Protein AF-A0A9N9H9B1-F1 (afdb_monomer_lite)

Secondary structure (DSSP, 8-state):
--------------------------SHHHHHHHHHHHHHHHHHSSHHHHHHHHHHHHHHHHHHHHHHHHHHH-TT-TT-HHHHHHHHHHHHHHHHHHHHHHHHHHHHSSSSTTS-TTHHHHHHHHHHHHHHHHHHHHHTTS-GGGHHHHHHHHHHHHHHHHHHHHHHHHHHHHHHHHHHHHHHHHHHHHHHHHHHHHHHHHHHTT--HHHHHHHHHHHHHHHH--

Sequence (226 aa):
MSYGTIPTSPDESSTNSSITITLQPNDKEKTDKSKLRETLAEFLESRKAHWLILLLVAADFLTVMTVIIISLYDPKKEDSPLVEQLLDLAFVINSIFVIEVILKLIVFGFSYFCKGEFGLLHGFDAFIVVATFVLEVFLKGKEAELVELLLLFRLWRVIKVVGAVAIGVAEYDEAHDSIREDKMKKLRATLRNVLGEVNTIAVEDQWTKEKKARVFDLVDDTLFED

InterPro domains:
  IPR005821 Ion transport domain [PF00520] (50-162)
  IPR027359 Voltage-dependent channel domain superfamily [G3DSA:1.20.120.350] (39-167)
  IPR031846 Voltage-gated hydrogen channel 1 [PTHR46480] (12-173)

Radius of gyration: 36.23 Å; chains: 1; bounding box: 114×38×100 Å

Organism: NCBI:txid144679

pLDDT: mean 70.39, std 15.08, range [34.75, 92.38]

Foldseek 3Di:
DDDDDDDDDDDDDDDDDDDDDDDDPDDVVVVVVVVCLVVVVVVCVDPVVLVLLVVLLVLLVVLVVVLVVVCVPDVPCCVPVVNVVSNVVSVVVNVVSLVVVVVSLVSVPDPPQPDDPVNVVVVVVSVLSVVLVVCVVVVPPDDPVCVVVNVVSSVVSVVVSVVVVVVVVVVVVVVVVVVVVVVVVVVVVVVVVVLVVVVVVCVVVVPDPVVNCVVVVVVVCVVPPD

Structure (mmCIF, N/CA/C/O backbone):
data_AF-A0A9N9H9B1-F1
#
_entry.id   AF-A0A9N9H9B1-F1
#
loop_
_atom_site.group_PDB
_atom_site.id
_atom_site.type_symbol
_atom_site.label_atom_id
_atom_site.label_alt_id
_atom_site.label_comp_id
_atom_site.label_asym_id
_atom_site.label_entity_id
_atom_site.label_seq_id
_atom_site.pdbx_PDB_ins_code
_atom_site.Cartn_x
_atom_site.Cartn_y
_atom_site.Cartn_z
_atom_site.occupancy
_atom_site.B_iso_or_equiv
_atom_site.auth_seq_id
_atom_site.auth_comp_id
_atom_site.auth_asym_id
_atom_site.auth_atom_id
_atom_site.pdbx_PDB_model_num
ATOM 1 N N . MET A 1 1 ? -51.006 -19.056 -65.918 1.00 41.44 1 MET A N 1
ATOM 2 C CA . MET A 1 1 ? -51.809 -20.154 -65.342 1.00 41.44 1 MET A CA 1
ATOM 3 C C . MET A 1 1 ? -52.612 -19.581 -64.180 1.00 41.44 1 MET A C 1
ATOM 5 O O . MET A 1 1 ? -52.011 -19.141 -63.213 1.00 41.44 1 MET A O 1
ATOM 9 N N . SER A 1 2 ? -53.935 -19.488 -64.359 1.00 41.81 2 SER A N 1
ATOM 10 C CA . SER A 1 2 ? -54.962 -19.345 -63.301 1.00 41.81 2 SER A CA 1
ATOM 11 C C . SER A 1 2 ? -54.941 -20.621 -62.432 1.00 41.81 2 SER A C 1
ATOM 13 O O . SER A 1 2 ? -54.479 -21.637 -62.950 1.00 41.81 2 SER A O 1
ATOM 15 N N . TYR A 1 3 ? -55.260 -20.658 -61.131 1.00 40.34 3 TYR A N 1
ATOM 16 C CA . TYR A 1 3 ? -56.537 -20.407 -60.421 1.00 40.34 3 TYR A CA 1
ATOM 17 C C . TYR A 1 3 ? -56.209 -19.958 -58.962 1.00 40.34 3 TYR A C 1
ATOM 19 O O . TYR A 1 3 ? -55.175 -20.376 -58.452 1.00 40.34 3 TYR A O 1
ATOM 27 N N . GLY A 1 4 ? -56.890 -19.038 -58.249 1.00 42.06 4 GLY A N 1
ATOM 28 C CA . GLY A 1 4 ? -58.308 -18.992 -57.820 1.00 42.06 4 GLY A CA 1
ATOM 29 C C . GLY A 1 4 ? -58.577 -19.982 -56.657 1.00 42.06 4 GLY A C 1
ATOM 30 O O . GLY A 1 4 ? -58.169 -21.123 -56.796 1.00 42.06 4 GLY A O 1
ATOM 31 N N . THR A 1 5 ? -59.256 -19.747 -55.517 1.00 53.28 5 THR A N 1
ATOM 32 C CA . THR A 1 5 ? -59.872 -18.594 -54.816 1.00 53.28 5 THR A CA 1
ATOM 33 C C . THR A 1 5 ? -60.577 -19.116 -53.518 1.00 53.28 5 THR A C 1
ATOM 35 O O . THR A 1 5 ? -61.183 -20.178 -53.585 1.00 53.28 5 THR A O 1
ATOM 38 N N . ILE A 1 6 ? -60.590 -18.311 -52.432 1.00 53.53 6 ILE A N 1
ATOM 39 C CA . ILE A 1 6 ? -61.568 -18.147 -51.294 1.00 53.53 6 ILE A CA 1
ATOM 40 C C . ILE A 1 6 ? -61.767 -19.201 -50.143 1.00 53.53 6 ILE A C 1
ATOM 42 O O . ILE A 1 6 ? -61.215 -20.293 -50.233 1.00 53.53 6 ILE A O 1
ATOM 46 N N . PRO A 1 7 ? -62.428 -18.848 -48.991 1.00 64.56 7 PRO A N 1
ATOM 47 C CA . PRO A 1 7 ? -61.944 -19.119 -47.620 1.00 64.56 7 PRO A CA 1
ATOM 48 C C . PRO A 1 7 ? -62.992 -19.842 -46.724 1.00 64.56 7 PRO A C 1
ATOM 50 O O . PRO A 1 7 ? -64.076 -20.159 -47.194 1.00 64.56 7 PRO A O 1
ATOM 53 N N . THR A 1 8 ? -62.740 -20.015 -45.418 1.00 41.12 8 THR A N 1
ATOM 54 C CA . THR A 1 8 ? -63.799 -20.219 -44.394 1.00 41.12 8 THR A CA 1
ATOM 55 C C . THR A 1 8 ? -63.275 -19.935 -42.974 1.00 41.12 8 THR A C 1
ATOM 57 O O . THR A 1 8 ? -62.370 -20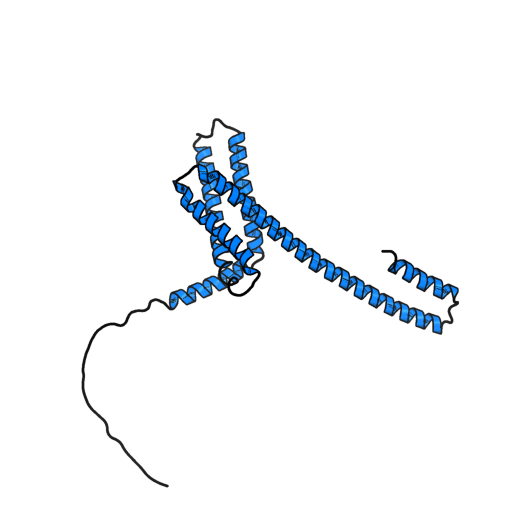.616 -42.501 1.00 41.12 8 THR A O 1
ATOM 60 N N . SER A 1 9 ? -63.866 -18.939 -42.308 1.00 52.59 9 SER A N 1
ATOM 61 C CA . SER A 1 9 ? -63.987 -18.762 -40.836 1.00 52.59 9 SER A CA 1
ATOM 62 C C . SER A 1 9 ? -65.339 -19.367 -40.373 1.00 52.59 9 SER A C 1
ATOM 64 O O . SER A 1 9 ? -66.087 -19.760 -41.274 1.00 52.59 9 SER A O 1
ATOM 66 N N . PRO A 1 10 ? -65.790 -19.327 -39.090 1.00 65.75 10 PRO A N 1
ATOM 67 C CA . PRO A 1 10 ? -65.167 -19.089 -37.764 1.00 65.75 10 PRO A CA 1
ATOM 68 C C . PRO A 1 10 ? -65.631 -20.140 -36.692 1.00 65.75 10 PRO A C 1
ATOM 70 O O . PRO A 1 10 ? -66.144 -21.190 -37.061 1.00 65.75 10 PRO A O 1
ATOM 73 N N . ASP A 1 11 ? -65.486 -19.803 -35.395 1.00 38.72 11 ASP A N 1
ATOM 74 C CA . ASP A 1 11 ? -66.164 -20.360 -34.192 1.00 38.72 11 ASP A CA 1
ATOM 75 C C . ASP A 1 11 ? -65.514 -21.612 -33.544 1.00 38.72 11 ASP A C 1
ATOM 77 O O . ASP A 1 11 ? -64.988 -22.478 -34.226 1.00 38.72 11 ASP A O 1
ATOM 81 N N . GLU A 1 12 ? -65.436 -21.808 -32.222 1.00 37.53 12 GLU A N 1
ATOM 82 C CA . GLU A 1 12 ? -66.083 -21.167 -31.077 1.00 37.53 12 GLU A CA 1
ATOM 83 C C . GLU A 1 12 ? -65.378 -21.591 -29.763 1.00 37.53 12 GLU A C 1
ATOM 85 O O . GLU A 1 12 ? -64.865 -22.699 -29.640 1.00 37.53 12 GLU A O 1
ATOM 90 N N . SER A 1 13 ? -65.474 -20.718 -28.760 1.00 34.75 13 SER A N 1
ATOM 91 C CA . SER A 1 13 ? -65.618 -21.014 -27.323 1.00 34.75 13 SER A CA 1
ATOM 92 C C . SER A 1 13 ? -64.480 -21.690 -26.514 1.00 34.75 13 SER A C 1
ATOM 94 O O . SER A 1 13 ? -64.205 -22.883 -26.589 1.00 34.75 13 SER A O 1
ATOM 96 N N . SER A 1 14 ? -63.937 -20.880 -25.598 1.00 40.53 14 SER A N 1
ATOM 97 C CA . SER A 1 14 ? -64.003 -21.089 -24.141 1.00 40.53 14 SER A CA 1
ATOM 98 C C . SER A 1 14 ? -63.498 -22.411 -23.545 1.00 40.53 14 SER A C 1
ATOM 100 O O . SER A 1 14 ? -64.202 -23.413 -23.522 1.00 40.53 14 SER A O 1
ATOM 102 N N . THR A 1 15 ? -62.382 -22.351 -22.816 1.00 38.34 15 THR A N 1
ATOM 103 C CA . THR A 1 15 ? -62.289 -23.034 -21.510 1.00 38.34 15 THR A CA 1
ATOM 104 C C . THR A 1 15 ? -61.229 -22.370 -20.631 1.00 38.34 15 THR A C 1
ATOM 106 O O . THR A 1 15 ? -60.042 -22.342 -20.939 1.00 38.34 15 THR A O 1
ATOM 109 N N . ASN A 1 16 ? -61.695 -21.800 -19.521 1.00 44.88 16 ASN A N 1
ATOM 110 C CA . ASN A 1 16 ? -60.876 -21.310 -18.423 1.00 44.88 16 ASN A CA 1
ATOM 111 C C . ASN A 1 16 ? -60.164 -22.491 -17.753 1.00 44.88 16 ASN A C 1
ATOM 113 O O . ASN A 1 16 ? -60.825 -23.460 -17.386 1.00 44.88 16 ASN A O 1
ATOM 117 N N . SER A 1 17 ? -58.867 -22.370 -17.475 1.00 43.56 17 SER A N 1
ATOM 118 C CA . SER A 1 17 ? -58.312 -22.974 -16.267 1.00 43.56 17 SER A CA 1
ATOM 119 C C . SER A 1 17 ? -57.138 -22.151 -15.764 1.00 43.56 17 SER A C 1
ATOM 121 O O . SER A 1 17 ? -56.223 -21.784 -16.495 1.00 43.56 17 SER A O 1
ATOM 123 N N . SER A 1 18 ? -57.250 -21.809 -14.495 1.00 44.72 18 SER A N 1
ATOM 124 C CA . SER A 1 18 ? -56.393 -20.924 -13.737 1.00 44.72 18 SER A CA 1
ATOM 125 C C . SER A 1 18 ? -55.025 -21.549 -13.418 1.00 44.72 18 SER A C 1
ATOM 127 O O . SER A 1 18 ? -54.858 -22.762 -13.501 1.00 44.72 18 SER A O 1
ATOM 129 N N . ILE A 1 19 ? -54.141 -20.690 -12.886 1.00 42.00 19 ILE A N 1
ATOM 130 C CA . ILE A 1 19 ? -53.073 -20.973 -11.901 1.00 42.00 19 ILE A CA 1
ATOM 131 C C . ILE A 1 19 ? -51.630 -21.048 -12.450 1.00 42.00 19 ILE A C 1
ATOM 133 O O . ILE A 1 19 ? -51.173 -22.046 -12.990 1.00 42.00 19 ILE A O 1
ATOM 137 N N . THR A 1 20 ? -50.918 -19.954 -12.135 1.00 43.41 20 THR A N 1
ATOM 138 C CA . THR A 1 20 ? -49.515 -19.867 -11.685 1.00 43.41 20 THR A CA 1
ATOM 139 C C . THR A 1 20 ? -48.406 -20.201 -12.669 1.00 43.41 20 THR A C 1
ATOM 141 O O . THR A 1 20 ? -48.034 -21.358 -12.768 1.00 43.41 20 THR A O 1
ATOM 144 N N . ILE A 1 21 ? -47.731 -19.161 -13.189 1.00 42.34 21 ILE A N 1
ATOM 145 C CA . ILE A 1 21 ? -46.256 -19.103 -13.236 1.00 42.34 21 ILE A CA 1
ATOM 146 C C . ILE A 1 21 ? -45.791 -17.660 -12.954 1.00 42.34 21 ILE A C 1
ATOM 148 O O . ILE A 1 21 ? -45.787 -16.791 -13.817 1.00 42.34 21 ILE A O 1
ATOM 152 N N . THR A 1 22 ? -45.443 -17.442 -11.687 1.00 37.97 22 THR A N 1
ATOM 153 C CA . THR A 1 22 ? -44.211 -16.785 -11.223 1.00 37.97 22 THR A CA 1
ATOM 154 C C . THR A 1 22 ? -43.809 -15.457 -11.877 1.00 37.97 22 THR A C 1
ATOM 156 O O . THR A 1 22 ? -43.116 -15.415 -12.891 1.00 37.97 22 THR A O 1
ATOM 159 N N . LEU A 1 23 ? -44.110 -14.362 -11.170 1.00 42.78 23 LEU A N 1
ATOM 160 C CA . LEU A 1 23 ? -43.291 -13.147 -11.180 1.00 42.78 23 LEU A CA 1
ATOM 161 C C . LEU A 1 23 ? -41.826 -13.553 -10.933 1.00 42.78 23 LEU A C 1
ATOM 163 O O . LEU A 1 23 ? -41.491 -13.951 -9.820 1.00 42.78 23 LEU A O 1
ATOM 167 N N . GLN A 1 24 ? -40.964 -13.491 -11.952 1.00 42.72 24 GLN A N 1
ATOM 168 C CA . GLN A 1 24 ? -39.510 -13.529 -11.771 1.00 42.72 24 GLN A CA 1
ATOM 169 C C . GLN A 1 24 ? -39.008 -12.097 -11.531 1.00 42.72 24 GLN A C 1
ATOM 171 O O . GLN A 1 24 ? -39.015 -11.289 -12.461 1.00 42.72 24 GLN A O 1
ATOM 176 N N . PRO A 1 25 ? -38.533 -11.757 -10.321 1.00 43.69 25 PRO A N 1
ATOM 177 C CA . PRO A 1 25 ? -37.749 -10.559 -10.090 1.00 43.69 25 PRO A CA 1
ATOM 178 C C . PRO A 1 25 ? -36.276 -10.949 -10.272 1.00 43.69 25 PRO A C 1
ATOM 180 O O . PRO A 1 25 ? -35.633 -11.342 -9.308 1.00 43.69 25 PRO A O 1
ATOM 183 N N . ASN A 1 26 ? -35.735 -10.966 -11.495 1.00 46.78 26 ASN A N 1
ATOM 184 C CA . ASN A 1 26 ? -34.321 -11.363 -11.662 1.00 46.78 26 ASN A CA 1
ATOM 185 C C . ASN A 1 26 ? -33.539 -10.647 -12.777 1.00 46.78 26 ASN A C 1
ATOM 187 O O . ASN A 1 26 ? -32.320 -10.793 -12.857 1.00 46.78 26 ASN A O 1
ATOM 191 N N . ASP A 1 27 ? -34.190 -9.819 -13.599 1.00 47.28 27 ASP A N 1
ATOM 192 C CA . ASP A 1 27 ? -33.494 -9.166 -14.719 1.00 47.28 27 ASP A CA 1
ATOM 193 C C . ASP A 1 27 ? -33.018 -7.743 -14.395 1.00 47.28 27 ASP A C 1
ATOM 195 O O . ASP A 1 27 ? -32.013 -7.289 -14.937 1.00 47.28 27 ASP A O 1
ATOM 199 N N . LYS A 1 28 ? -33.656 -7.048 -13.440 1.00 45.59 28 LYS A N 1
ATOM 200 C CA . LYS A 1 28 ? -33.212 -5.703 -13.023 1.00 45.59 28 LYS A CA 1
ATOM 201 C C . LYS A 1 28 ? -31.982 -5.727 -12.110 1.00 45.59 28 LYS A C 1
ATOM 203 O O . LYS A 1 28 ? -31.133 -4.849 -12.212 1.00 45.59 28 LYS A O 1
ATOM 208 N N . GLU A 1 29 ? -31.835 -6.762 -11.282 1.00 49.38 29 GLU A N 1
ATOM 209 C CA . GLU A 1 29 ? -30.714 -6.877 -10.338 1.00 49.38 29 GLU A CA 1
ATOM 210 C C . GLU A 1 29 ? -29.379 -7.202 -11.037 1.00 49.38 29 GLU A C 1
ATOM 212 O O . GLU A 1 29 ? -28.310 -6.804 -10.573 1.00 49.38 29 GLU A O 1
ATOM 217 N N . LYS A 1 30 ? -29.415 -7.886 -12.189 1.00 45.16 30 LYS A N 1
ATOM 218 C CA . LYS A 1 30 ? -28.203 -8.223 -12.954 1.00 45.16 30 LYS A CA 1
ATOM 219 C C . LYS A 1 30 ? -27.642 -7.030 -13.736 1.00 45.16 30 LYS A C 1
ATOM 221 O O . LYS A 1 30 ? -26.424 -6.881 -13.792 1.00 45.16 30 LYS A O 1
ATOM 226 N N . THR A 1 31 ? -28.503 -6.167 -14.283 1.00 48.91 31 THR A N 1
ATOM 227 C CA . THR A 1 31 ? -28.094 -4.966 -15.038 1.00 48.91 31 THR A CA 1
ATOM 228 C C . THR A 1 31 ? -27.572 -3.839 -14.141 1.00 48.91 31 THR A C 1
ATOM 230 O O . THR A 1 31 ? -26.643 -3.139 -14.539 1.00 48.91 31 THR A O 1
ATOM 233 N N . ASP A 1 32 ? -28.103 -3.669 -12.925 1.00 53.47 32 ASP A N 1
ATOM 234 C CA . ASP A 1 32 ? -27.561 -2.673 -11.984 1.00 53.47 32 ASP A CA 1
ATOM 235 C C . ASP A 1 32 ? -26.205 -3.100 -11.418 1.00 53.47 32 ASP A C 1
ATOM 237 O O . ASP A 1 32 ? -25.285 -2.287 -11.328 1.00 53.47 32 ASP A O 1
ATOM 241 N N . LYS A 1 33 ? -26.023 -4.396 -11.128 1.00 53.28 33 LYS A N 1
ATOM 242 C CA . LYS A 1 33 ? -24.717 -4.920 -10.710 1.00 53.28 33 LYS A CA 1
ATOM 243 C C . LYS A 1 33 ? -23.656 -4.71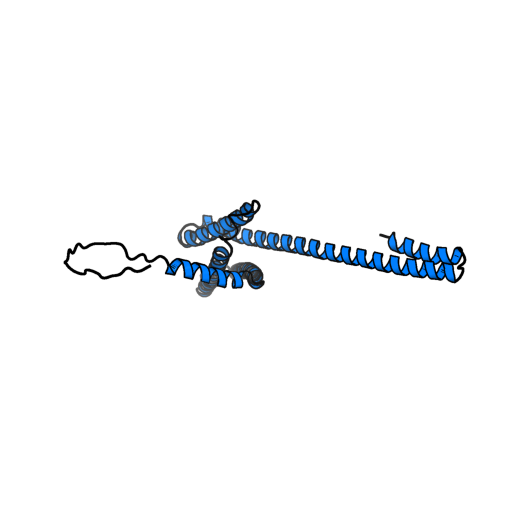8 -11.789 1.00 53.28 33 LYS A C 1
ATOM 245 O O . LYS A 1 33 ? -22.530 -4.401 -11.438 1.00 53.28 33 LYS A O 1
ATOM 250 N N . SER A 1 34 ? -23.967 -4.874 -13.078 1.00 54.41 34 SER A N 1
ATOM 251 C CA . SER A 1 34 ? -22.972 -4.667 -14.141 1.00 54.41 34 SER A CA 1
ATOM 252 C C . SER A 1 34 ? -22.615 -3.192 -14.342 1.00 54.41 34 SER A C 1
ATOM 254 O O . SER A 1 34 ? -21.437 -2.886 -14.483 1.00 54.41 34 SER A O 1
ATOM 256 N N . LYS A 1 35 ? -23.591 -2.278 -14.267 1.00 56.69 35 LYS A N 1
ATOM 257 C CA . LYS A 1 35 ? -23.357 -0.830 -14.418 1.00 56.69 35 LYS A CA 1
ATOM 258 C C . LYS A 1 35 ? -22.613 -0.224 -13.233 1.00 56.69 35 LYS A C 1
ATOM 260 O O . LYS A 1 35 ? -21.672 0.533 -13.430 1.00 56.69 35 LYS A O 1
ATOM 265 N N . LEU A 1 36 ? -22.974 -0.608 -12.005 1.00 56.88 36 LEU A N 1
ATOM 266 C CA . LEU A 1 36 ? -22.214 -0.221 -10.815 1.00 56.88 36 LEU A CA 1
ATOM 267 C C . LEU A 1 36 ? -20.793 -0.781 -10.874 1.00 56.88 36 LEU A C 1
ATOM 269 O O . LEU A 1 36 ? -19.860 -0.083 -10.508 1.00 56.88 36 LEU A O 1
ATOM 273 N N . ARG A 1 37 ? -20.607 -2.006 -11.380 1.00 55.97 37 ARG A N 1
ATOM 274 C CA . ARG A 1 37 ? -19.273 -2.594 -11.561 1.00 55.97 37 ARG A CA 1
ATOM 275 C C . ARG A 1 37 ? -18.449 -1.872 -12.622 1.00 55.97 37 ARG A C 1
ATOM 277 O O . ARG A 1 37 ? -17.269 -1.691 -12.377 1.00 55.97 37 ARG A O 1
ATOM 284 N N . GLU A 1 38 ? -19.033 -1.428 -13.733 1.00 58.44 38 GLU A N 1
ATOM 285 C CA . GLU A 1 38 ? -18.322 -0.641 -14.757 1.00 58.44 38 GLU A CA 1
ATOM 286 C C . GLU A 1 38 ? -17.965 0.767 -14.257 1.00 58.44 38 GLU A C 1
ATOM 288 O O . GLU A 1 38 ? -16.814 1.180 -14.364 1.00 58.44 38 GLU A O 1
ATOM 293 N N . THR A 1 39 ? -18.898 1.475 -13.615 1.00 54.94 39 THR A N 1
ATOM 294 C CA . THR A 1 39 ? -18.638 2.821 -13.071 1.00 54.94 39 THR A CA 1
ATOM 295 C C . THR A 1 39 ? -17.680 2.795 -11.875 1.00 54.94 39 THR A C 1
ATOM 297 O O . THR A 1 39 ? -16.852 3.691 -11.720 1.00 54.94 39 THR A O 1
ATOM 300 N N . LEU A 1 40 ? -17.754 1.763 -11.027 1.00 54.25 40 LEU A N 1
ATOM 301 C CA . LEU A 1 40 ? -16.799 1.572 -9.937 1.00 54.25 40 LEU A CA 1
ATOM 302 C C . LEU A 1 40 ? -15.441 1.100 -10.466 1.00 54.25 40 LEU A C 1
ATOM 304 O O . LEU A 1 40 ? -14.434 1.547 -9.933 1.00 54.25 40 LEU A O 1
ATOM 308 N N . ALA A 1 41 ? -15.388 0.272 -11.515 1.00 52.38 41 ALA A N 1
ATOM 309 C CA . ALA A 1 41 ? -14.133 -0.142 -12.144 1.00 52.38 41 ALA A CA 1
ATOM 310 C C . ALA A 1 41 ? -13.377 1.053 -12.741 1.00 52.38 41 ALA A C 1
ATOM 312 O O . ALA A 1 41 ? -12.201 1.211 -12.433 1.00 52.38 41 ALA A O 1
ATOM 313 N N . GLU A 1 42 ? -14.043 1.957 -13.467 1.00 60.28 42 GLU A N 1
ATOM 314 C CA . GLU A 1 42 ? -13.403 3.187 -13.970 1.00 60.28 42 GLU A CA 1
ATOM 315 C C . GLU A 1 42 ? -12.934 4.117 -12.838 1.00 60.28 42 GLU A C 1
ATOM 317 O O . GLU A 1 42 ? -11.890 4.768 -12.936 1.00 60.28 42 GLU A O 1
ATOM 322 N N . PHE A 1 43 ? -13.677 4.179 -11.729 1.00 55.91 43 PHE A N 1
ATOM 323 C CA . PHE A 1 43 ? -13.297 5.007 -10.582 1.00 55.91 43 PHE A CA 1
ATOM 324 C C . PHE A 1 43 ? -12.151 4.392 -9.755 1.00 55.91 43 PHE A C 1
ATOM 326 O O . PHE A 1 43 ? -11.374 5.125 -9.137 1.00 55.91 43 PHE A O 1
ATOM 333 N N . LEU A 1 44 ? -12.020 3.060 -9.757 1.00 54.41 44 LEU A N 1
ATOM 334 C CA . LEU A 1 44 ? -11.026 2.302 -8.990 1.00 54.41 44 LEU A CA 1
ATOM 335 C C . LEU A 1 44 ? -9.758 1.960 -9.765 1.00 54.41 44 LEU A C 1
ATOM 337 O O . LEU A 1 44 ? -8.698 1.910 -9.157 1.00 54.41 44 LEU A O 1
ATOM 341 N N . GLU A 1 45 ? -9.809 1.850 -11.087 1.00 58.31 45 GLU A N 1
ATOM 342 C CA . GLU A 1 45 ? -8.617 1.760 -11.944 1.00 58.31 45 GLU A CA 1
ATOM 343 C C . GLU A 1 45 ? -7.824 3.085 -11.974 1.00 58.31 45 GLU A C 1
ATOM 345 O O . GLU A 1 45 ? -6.684 3.174 -12.430 1.00 58.31 45 GLU A O 1
ATOM 350 N N . SER A 1 46 ? -8.404 4.146 -11.414 1.00 59.28 46 SER A N 1
ATOM 351 C CA . SER A 1 46 ? -7.757 5.438 -11.261 1.00 59.28 46 SER A CA 1
ATOM 352 C C . SER A 1 46 ? -6.507 5.369 -10.377 1.00 59.28 46 SER A C 1
ATOM 354 O O . SER A 1 46 ? -6.505 4.794 -9.289 1.00 59.28 46 SER A O 1
ATOM 356 N N . ARG A 1 47 ? -5.482 6.145 -10.756 1.00 62.84 47 ARG A N 1
ATOM 357 C CA . ARG A 1 47 ? -4.297 6.507 -9.945 1.00 62.84 47 ARG A CA 1
ATOM 358 C C . ARG A 1 47 ? -4.652 6.960 -8.512 1.00 62.84 47 ARG A C 1
ATOM 360 O O . ARG A 1 47 ? -3.823 6.888 -7.607 1.00 62.84 47 ARG A O 1
ATOM 367 N N . LYS A 1 48 ? -5.904 7.380 -8.293 1.00 67.88 48 LYS A N 1
ATOM 368 C CA . LYS A 1 48 ? -6.480 7.710 -6.986 1.00 67.88 48 LYS A CA 1
ATOM 369 C C . LYS A 1 48 ? -6.670 6.503 -6.064 1.00 67.88 48 LYS A C 1
ATOM 371 O O . LYS A 1 48 ? -6.549 6.688 -4.864 1.00 67.88 48 LYS A O 1
ATOM 376 N N . ALA A 1 49 ? -6.934 5.292 -6.554 1.00 69.12 49 ALA A N 1
ATOM 377 C CA . ALA A 1 49 ? -7.147 4.126 -5.692 1.00 69.12 49 ALA A CA 1
ATOM 378 C C . ALA A 1 49 ? -5.862 3.686 -4.982 1.00 69.12 49 ALA A C 1
ATOM 380 O O . ALA A 1 49 ? -5.882 3.463 -3.772 1.00 69.12 49 ALA A O 1
ATOM 381 N N . HIS A 1 50 ? -4.737 3.656 -5.703 1.00 72.44 50 HIS A N 1
ATOM 382 C CA . HIS A 1 50 ? -3.420 3.432 -5.103 1.00 72.44 50 HIS A CA 1
ATOM 383 C C . HIS A 1 50 ? -3.069 4.530 -4.097 1.00 72.44 50 HIS A C 1
ATOM 385 O O . HIS A 1 50 ? -2.641 4.233 -2.983 1.00 72.44 50 HIS A O 1
ATOM 391 N N . TRP A 1 51 ? -3.317 5.796 -4.449 1.00 80.38 51 TRP A N 1
ATOM 392 C CA . TRP A 1 51 ? -3.085 6.911 -3.532 1.00 80.38 51 TRP A CA 1
ATOM 393 C C . TRP A 1 51 ? -3.999 6.853 -2.298 1.00 80.38 51 TRP A C 1
ATOM 395 O O . TRP A 1 51 ? -3.551 7.150 -1.198 1.00 80.38 51 TRP A O 1
ATOM 405 N N . LEU A 1 52 ? -5.246 6.394 -2.447 1.00 79.44 52 LEU A N 1
ATOM 406 C CA . LEU A 1 52 ? -6.172 6.187 -1.336 1.00 79.44 52 LEU A CA 1
ATOM 407 C C . LEU A 1 52 ? -5.729 5.040 -0.429 1.00 79.44 52 LEU A C 1
ATOM 409 O O . LEU A 1 52 ? -5.804 5.212 0.777 1.00 79.44 52 LEU A O 1
ATOM 413 N N . ILE A 1 53 ? -5.254 3.905 -0.962 1.00 78.25 53 ILE A N 1
ATOM 414 C CA . ILE A 1 53 ? -4.722 2.803 -0.136 1.00 78.25 53 ILE A CA 1
ATOM 415 C C . ILE A 1 53 ? -3.517 3.283 0.685 1.00 78.25 53 ILE A C 1
ATOM 417 O O . ILE A 1 53 ? -3.416 2.988 1.875 1.00 78.25 53 ILE A O 1
ATOM 421 N N . LEU A 1 54 ? -2.637 4.071 0.057 1.00 82.62 54 LEU A N 1
ATOM 422 C CA . LEU A 1 54 ? -1.448 4.634 0.688 1.00 82.62 54 LEU A CA 1
ATOM 423 C C . LEU A 1 54 ? -1.824 5.644 1.779 1.00 82.62 54 LEU A C 1
ATOM 425 O O . LEU A 1 54 ? -1.314 5.568 2.895 1.00 82.62 54 LEU A O 1
ATOM 429 N N . LEU A 1 55 ? -2.755 6.551 1.471 1.00 83.75 55 LEU A N 1
ATOM 430 C CA . LEU A 1 55 ? -3.297 7.521 2.420 1.00 83.75 55 LEU A CA 1
ATOM 431 C C . LEU A 1 55 ? -3.977 6.827 3.603 1.00 83.75 55 LEU A C 1
ATOM 433 O O . LEU A 1 55 ? -3.865 7.292 4.732 1.00 83.75 55 LEU A O 1
ATOM 437 N N . LEU A 1 56 ? -4.636 5.697 3.364 1.00 80.62 56 LEU A N 1
ATOM 438 C CA . LEU A 1 56 ? -5.324 4.958 4.409 1.00 80.62 56 LEU A CA 1
ATOM 439 C C . LEU A 1 56 ? -4.373 4.266 5.383 1.00 80.62 56 LEU A C 1
ATOM 441 O O . LEU A 1 56 ? -4.584 4.326 6.590 1.00 80.62 56 LEU A O 1
ATOM 445 N N . VAL A 1 57 ? -3.315 3.634 4.865 1.00 82.62 57 VAL A N 1
ATOM 446 C CA . VAL A 1 57 ? -2.267 3.045 5.709 1.00 82.62 57 VAL A CA 1
ATOM 447 C C . VAL A 1 57 ? -1.583 4.143 6.523 1.00 82.62 57 VAL A C 1
ATOM 449 O O . VAL A 1 57 ? -1.377 3.975 7.721 1.00 82.62 57 VAL A O 1
ATOM 452 N N . ALA A 1 58 ? -1.309 5.302 5.916 1.00 86.44 58 ALA A N 1
ATOM 453 C CA . ALA A 1 58 ? -0.754 6.450 6.631 1.00 86.44 58 ALA A CA 1
ATOM 454 C C . ALA A 1 58 ? -1.693 6.977 7.735 1.00 86.44 58 ALA A C 1
ATOM 456 O O . ALA A 1 58 ? -1.231 7.292 8.832 1.00 86.44 58 ALA A O 1
ATOM 457 N N . ALA A 1 59 ? -3.001 7.046 7.471 1.00 83.44 59 ALA A N 1
ATOM 458 C CA . ALA A 1 59 ? -3.997 7.463 8.454 1.00 83.44 59 ALA A CA 1
ATOM 459 C C . ALA A 1 59 ? -4.103 6.479 9.634 1.00 83.44 59 ALA A C 1
ATOM 461 O O . ALA A 1 59 ? -4.157 6.932 10.774 1.00 83.44 59 ALA A O 1
ATOM 462 N N . ASP A 1 60 ? -4.058 5.161 9.393 1.00 82.44 60 ASP A N 1
ATOM 463 C CA . ASP A 1 60 ? -4.057 4.148 10.466 1.00 82.44 60 ASP A CA 1
ATOM 464 C C . ASP A 1 60 ? -2.837 4.305 11.387 1.00 82.44 60 ASP A C 1
ATOM 466 O O . ASP A 1 60 ? -2.987 4.364 12.610 1.00 82.44 60 ASP A O 1
ATOM 470 N N . PHE A 1 61 ? -1.642 4.499 10.814 1.00 84.69 61 PHE A N 1
ATOM 471 C CA . PHE A 1 61 ? -0.439 4.815 11.591 1.00 84.69 61 PHE A CA 1
ATOM 472 C C . PHE A 1 61 ? -0.589 6.099 12.407 1.00 84.69 61 PHE A C 1
ATOM 474 O O . PHE A 1 61 ? -0.184 6.131 13.569 1.00 84.69 61 PHE A O 1
ATOM 481 N N . LEU A 1 62 ? -1.171 7.152 11.829 1.00 87.31 62 LEU A N 1
ATOM 482 C CA . LEU A 1 62 ? -1.380 8.420 12.526 1.00 87.31 62 LEU A CA 1
ATOM 483 C C . LEU A 1 62 ? -2.344 8.257 13.708 1.00 87.31 62 LEU A C 1
ATOM 485 O O . LEU A 1 62 ? -2.103 8.809 14.783 1.00 87.31 62 LEU A O 1
ATOM 489 N N . THR A 1 63 ? -3.408 7.471 13.537 1.00 79.31 63 THR A N 1
ATOM 490 C CA . THR A 1 63 ? -4.353 7.156 14.610 1.00 79.31 63 THR A CA 1
ATOM 491 C C . THR A 1 63 ? -3.683 6.374 15.735 1.00 79.31 63 THR A C 1
ATOM 493 O O . THR A 1 63 ? -3.806 6.766 16.895 1.00 79.31 63 THR A O 1
ATOM 496 N N . VAL A 1 64 ? -2.925 5.322 15.415 1.00 80.38 64 VAL A N 1
ATOM 497 C CA . VAL A 1 64 ? -2.178 4.540 16.416 1.00 80.38 64 VAL A CA 1
ATOM 498 C C . VAL A 1 64 ? -1.166 5.421 17.148 1.00 80.38 64 VAL A C 1
ATOM 500 O O . VAL A 1 64 ? -1.118 5.412 18.375 1.00 80.38 64 VAL A O 1
ATOM 503 N N . MET A 1 65 ? -0.411 6.243 16.416 1.00 85.75 65 MET A N 1
ATOM 504 C CA . MET A 1 65 ? 0.532 7.190 17.013 1.00 85.75 65 MET A CA 1
ATOM 505 C C . MET A 1 65 ? -0.164 8.174 17.949 1.00 85.75 65 MET A C 1
ATOM 507 O O . MET A 1 65 ? 0.329 8.421 19.044 1.00 85.75 65 MET A O 1
ATOM 511 N N . THR A 1 66 ? -1.326 8.699 17.561 1.00 83.25 66 THR A N 1
ATOM 512 C CA . THR A 1 66 ? -2.112 9.618 18.394 1.00 83.25 66 THR A CA 1
ATOM 513 C C . THR A 1 66 ? -2.546 8.948 19.698 1.00 83.25 66 THR A C 1
ATOM 515 O O . THR A 1 66 ? -2.360 9.526 20.767 1.00 83.25 66 THR A O 1
ATOM 518 N N . VAL A 1 67 ? -3.047 7.711 19.633 1.00 78.19 67 VAL A N 1
ATOM 519 C CA . VAL A 1 67 ? -3.436 6.934 20.822 1.00 78.19 67 VAL A CA 1
ATOM 520 C C . VAL A 1 67 ? -2.234 6.685 21.738 1.00 78.19 67 VAL A C 1
ATOM 522 O O . VAL A 1 67 ? -2.325 6.927 22.941 1.00 78.19 67 VAL A O 1
ATOM 525 N N . ILE A 1 68 ? -1.088 6.277 21.182 1.00 83.44 68 ILE A N 1
ATOM 526 C CA . ILE A 1 68 ? 0.139 6.037 21.958 1.00 83.44 68 ILE A CA 1
ATOM 527 C C . ILE A 1 68 ? 0.635 7.331 22.612 1.00 83.44 68 ILE A C 1
ATOM 529 O O . ILE A 1 68 ? 0.967 7.321 23.792 1.00 83.44 68 ILE A O 1
ATOM 533 N N . ILE A 1 69 ? 0.664 8.451 21.883 1.00 86.12 69 ILE A N 1
ATOM 534 C CA . ILE A 1 69 ? 1.104 9.753 22.412 1.00 86.12 69 ILE A CA 1
ATOM 535 C C . ILE A 1 69 ? 0.227 10.188 23.590 1.00 86.12 69 ILE A C 1
ATOM 537 O O . ILE A 1 69 ? 0.752 10.663 24.595 1.00 86.12 69 ILE A O 1
ATOM 541 N N . ILE A 1 70 ? -1.092 10.006 23.491 1.00 77.62 70 ILE A N 1
ATOM 542 C CA . ILE A 1 70 ? -2.027 10.334 24.574 1.00 77.62 70 ILE A CA 1
ATOM 543 C C . ILE A 1 70 ? -1.793 9.427 25.786 1.00 77.62 70 ILE A C 1
ATOM 545 O O . ILE A 1 70 ? -1.673 9.932 26.902 1.00 77.62 70 ILE A O 1
ATOM 549 N N . SER A 1 71 ? -1.657 8.117 25.559 1.00 77.75 71 SER A N 1
ATOM 550 C CA . SER A 1 71 ? -1.360 7.135 26.610 1.00 77.75 71 SER A CA 1
ATOM 551 C C . SER A 1 71 ? -0.026 7.435 27.317 1.00 77.75 71 SER A C 1
ATOM 553 O O . SER A 1 71 ? 0.092 7.280 28.532 1.00 77.75 71 SER A O 1
ATOM 555 N N . LEU A 1 72 ? 0.965 7.960 26.585 1.00 82.75 72 LEU A N 1
ATOM 556 C CA . LEU A 1 72 ? 2.275 8.333 27.126 1.00 82.75 72 LEU A CA 1
ATOM 557 C C . LEU A 1 72 ? 2.272 9.671 27.890 1.00 82.75 72 LEU A C 1
ATOM 559 O O . LEU A 1 72 ? 3.080 9.854 28.801 1.00 82.75 72 LEU A O 1
ATOM 563 N N . TYR A 1 73 ? 1.420 10.625 27.499 1.00 81.50 73 TYR A N 1
ATOM 564 C CA . TYR A 1 73 ? 1.413 11.981 28.058 1.00 81.50 73 TYR A CA 1
ATOM 565 C C . TYR A 1 73 ? 0.749 12.057 29.438 1.00 81.50 73 TYR A C 1
ATOM 567 O O . TYR A 1 73 ? 1.231 12.788 30.304 1.00 81.50 73 TYR A O 1
ATOM 575 N N . ASP A 1 74 ? -0.333 11.309 29.667 1.00 73.94 74 ASP A N 1
ATO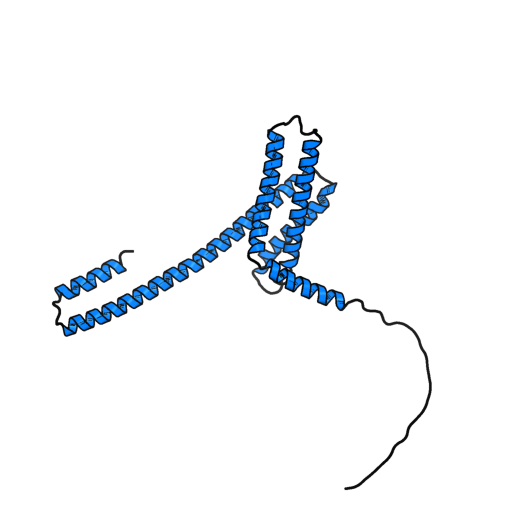M 576 C CA . ASP A 1 74 ? -0.994 11.271 30.975 1.00 73.94 74 ASP A CA 1
ATOM 577 C C . ASP A 1 74 ? -1.578 9.879 31.279 1.00 73.94 74 ASP A C 1
ATOM 579 O O . ASP A 1 74 ? -2.775 9.646 31.087 1.00 73.94 74 ASP A O 1
ATOM 583 N N . PRO A 1 75 ? -0.760 8.946 31.806 1.00 66.88 75 PRO A N 1
ATOM 584 C CA . PRO A 1 75 ? -1.199 7.584 32.116 1.00 66.88 75 PRO A CA 1
ATOM 585 C C . PRO A 1 75 ? -2.239 7.519 33.248 1.00 66.88 75 PRO A C 1
ATOM 587 O O . PRO A 1 75 ? -2.768 6.452 33.532 1.00 66.88 75 PRO A O 1
ATOM 590 N N . LYS A 1 76 ? -2.535 8.635 33.935 1.00 63.47 76 LYS A N 1
ATOM 591 C CA . LYS A 1 76 ? -3.551 8.703 35.003 1.00 63.47 76 LYS A CA 1
ATOM 592 C C . LYS A 1 76 ? -4.887 9.288 34.537 1.00 63.47 76 LYS A C 1
ATOM 594 O O . LYS A 1 76 ? -5.826 9.333 35.329 1.00 63.47 76 LYS A O 1
ATOM 599 N N . LYS A 1 77 ? -4.979 9.744 33.283 1.00 60.16 77 LYS A N 1
ATOM 600 C CA . LYS A 1 77 ? -6.203 10.282 32.669 1.00 60.16 77 LYS A CA 1
ATOM 601 C C . LYS A 1 77 ? -6.869 9.332 31.676 1.00 60.16 77 LYS A C 1
ATOM 603 O O . LYS A 1 77 ? -7.781 9.774 30.981 1.00 60.16 77 LYS A O 1
ATOM 608 N N . GLU A 1 78 ? -6.472 8.060 31.638 1.00 56.31 78 GLU A N 1
ATOM 609 C CA . GLU A 1 78 ? -7.157 7.036 30.832 1.00 56.31 78 GLU A CA 1
ATOM 610 C C . GLU A 1 78 ? -8.675 7.015 31.083 1.00 56.31 78 GLU A C 1
ATOM 612 O O . GLU A 1 78 ? -9.437 6.888 30.134 1.00 56.31 78 GLU A O 1
ATOM 617 N N . ASP A 1 79 ? -9.114 7.308 32.313 1.00 56.97 79 ASP A N 1
ATOM 618 C CA . ASP A 1 79 ? -10.535 7.362 32.692 1.00 56.97 79 ASP A CA 1
ATOM 619 C C . ASP A 1 79 ? -11.184 8.754 32.529 1.00 56.97 79 ASP A C 1
ATOM 621 O O . ASP A 1 79 ? -12.288 9.015 33.017 1.00 56.97 79 ASP A O 1
ATOM 625 N N . SER A 1 80 ? -10.496 9.717 31.905 1.00 67.56 80 SER A N 1
ATOM 626 C CA . SER A 1 80 ? -11.098 11.019 31.627 1.00 67.56 80 SER A CA 1
ATOM 627 C C . SER A 1 80 ? -12.077 10.878 30.458 1.00 67.56 80 SER A C 1
ATOM 629 O O . SER A 1 80 ? -11.669 10.414 29.392 1.00 67.56 80 SER A O 1
ATOM 631 N N . PRO A 1 81 ? -13.323 11.378 30.571 1.00 72.75 81 PRO A N 1
ATOM 632 C CA . PRO A 1 81 ? -14.330 11.237 29.514 1.00 72.75 81 PRO A CA 1
ATOM 633 C C . PRO A 1 81 ? -13.887 11.849 28.176 1.00 72.75 81 PRO A C 1
ATOM 635 O O . PRO A 1 81 ? -14.399 11.483 27.127 1.00 72.75 81 PRO A O 1
ATOM 638 N N . LEU A 1 82 ? -12.913 12.766 28.191 1.00 69.88 82 LEU A N 1
ATOM 639 C CA . LEU A 1 82 ? -12.340 13.361 26.983 1.00 69.88 82 LEU A CA 1
ATOM 640 C C . LEU A 1 82 ? -11.414 12.402 26.220 1.00 69.88 82 LEU A C 1
ATOM 642 O O . LEU A 1 82 ? -11.362 12.461 24.995 1.00 69.88 82 LEU A O 1
ATOM 646 N N . VAL A 1 83 ? -10.673 11.548 26.931 1.00 69.75 83 VAL A N 1
ATOM 647 C CA . VAL A 1 83 ? -9.758 10.566 26.327 1.00 69.75 83 VAL A CA 1
ATOM 648 C C . VAL A 1 83 ? -10.563 9.419 25.729 1.00 69.75 83 VAL A C 1
ATOM 650 O O . VAL A 1 83 ? -10.311 9.031 24.592 1.00 69.75 83 VAL A O 1
ATOM 653 N N . GLU A 1 84 ? -11.593 8.963 26.442 1.00 73.25 84 GLU A N 1
ATOM 654 C CA . GLU A 1 84 ? -12.524 7.932 25.979 1.00 73.25 84 GLU A CA 1
ATOM 655 C C . GLU A 1 84 ? -13.290 8.383 24.721 1.00 73.25 84 GLU A C 1
ATOM 657 O O . GLU A 1 84 ? -13.291 7.685 23.710 1.00 73.25 84 GLU A O 1
ATOM 662 N N . GLN A 1 85 ? -13.819 9.614 24.711 1.00 77.94 85 GLN A N 1
ATOM 663 C CA . GLN A 1 85 ? -14.468 10.200 23.527 1.00 77.94 85 GLN A CA 1
ATOM 664 C C . GLN A 1 85 ? -13.522 10.340 22.329 1.00 77.94 85 GLN A C 1
ATOM 666 O O . GLN A 1 85 ? -13.944 10.199 21.179 1.00 77.94 85 GLN A O 1
ATOM 671 N N . LEU A 1 86 ? -12.247 10.642 22.578 1.00 70.88 86 LEU A N 1
ATOM 672 C CA . LEU A 1 86 ? -11.252 10.790 21.523 1.00 70.88 86 LEU A CA 1
ATOM 673 C C . LEU A 1 86 ? -10.822 9.429 20.959 1.00 70.88 86 LEU A C 1
ATOM 675 O O . LEU A 1 86 ? -10.634 9.316 19.747 1.00 70.88 86 LEU A O 1
ATOM 679 N N . LEU A 1 87 ? -10.722 8.401 21.807 1.00 73.75 87 LEU A N 1
ATOM 680 C CA . LEU A 1 87 ? -10.506 7.015 21.387 1.00 73.75 87 LEU A CA 1
ATOM 681 C C . LEU A 1 87 ? -11.682 6.494 20.557 1.00 73.75 87 LEU A C 1
ATOM 683 O O . LEU A 1 87 ? -11.467 5.912 19.494 1.00 73.75 87 LEU A O 1
ATOM 687 N N . ASP A 1 88 ? -12.912 6.754 20.997 1.00 78.25 88 ASP A N 1
ATOM 688 C CA . ASP A 1 88 ? -14.119 6.383 20.259 1.00 78.25 88 ASP A CA 1
ATOM 689 C C . ASP A 1 88 ? -14.182 7.089 18.903 1.00 78.25 88 ASP A C 1
ATOM 691 O O . ASP A 1 88 ? -14.463 6.460 17.881 1.00 78.25 88 ASP A O 1
ATOM 695 N N . LEU A 1 89 ? -13.850 8.382 18.847 1.00 77.50 89 LEU A N 1
ATOM 696 C CA . LEU A 1 89 ? -13.804 9.123 17.587 1.00 77.50 89 LEU A CA 1
ATOM 697 C C . LEU A 1 89 ? -12.719 8.581 16.647 1.00 77.50 89 LEU A C 1
ATOM 699 O O . LEU A 1 89 ? -12.969 8.395 15.453 1.00 77.50 89 LEU A O 1
ATOM 703 N N . ALA A 1 90 ? -11.532 8.290 17.180 1.00 74.25 90 ALA A N 1
ATOM 704 C CA . ALA A 1 90 ? -10.436 7.663 16.448 1.00 74.25 90 ALA A CA 1
ATOM 705 C C . ALA A 1 90 ? -10.836 6.288 15.892 1.00 74.25 90 ALA A C 1
ATOM 707 O O . ALA A 1 90 ? -10.519 5.954 14.748 1.00 74.25 90 ALA A O 1
ATOM 708 N N . PHE A 1 91 ? -11.586 5.512 16.671 1.00 75.00 91 PHE A N 1
ATOM 709 C CA . PHE A 1 91 ? -12.104 4.215 16.269 1.00 75.00 91 PHE A CA 1
ATOM 710 C C . PHE A 1 91 ? -13.195 4.318 15.197 1.00 75.00 91 PHE A C 1
ATOM 712 O O . PHE A 1 91 ? -13.167 3.569 14.221 1.00 75.00 91 PHE A O 1
ATOM 719 N N . VAL A 1 92 ? -14.126 5.267 15.320 1.00 80.88 92 VAL A N 1
ATOM 720 C CA . VAL A 1 92 ? -15.164 5.534 14.308 1.00 80.88 92 VAL A CA 1
ATOM 721 C C . VAL A 1 92 ? -14.530 5.938 12.981 1.00 80.88 92 VAL A C 1
ATOM 723 O O . VAL A 1 92 ? -14.898 5.409 11.931 1.00 80.88 92 VAL A O 1
ATOM 726 N N . ILE A 1 93 ? -13.538 6.824 13.031 1.00 71.94 93 ILE A N 1
ATOM 727 C CA . ILE A 1 93 ? -12.766 7.255 11.866 1.00 71.94 93 ILE A CA 1
ATOM 728 C C . ILE A 1 93 ? -12.056 6.059 11.216 1.00 71.94 93 ILE A C 1
ATOM 730 O O . ILE A 1 93 ? -12.218 5.839 10.016 1.00 71.94 93 ILE A O 1
ATOM 734 N N . ASN A 1 94 ? -11.369 5.223 12.001 1.00 75.31 94 ASN A N 1
ATOM 735 C CA . ASN A 1 94 ? -10.732 4.001 11.500 1.00 75.31 94 ASN A CA 1
ATOM 736 C C . ASN A 1 94 ? -11.760 3.023 10.888 1.00 75.31 94 ASN A C 1
ATOM 738 O O . ASN A 1 94 ? -11.556 2.479 9.806 1.00 75.31 94 ASN A O 1
ATOM 742 N N . SER A 1 95 ? -12.934 2.875 11.503 1.00 73.81 95 SER A N 1
ATOM 743 C CA . SER A 1 95 ? -13.999 2.008 10.991 1.00 73.81 95 SER A CA 1
ATOM 744 C C . SER A 1 95 ? -14.571 2.486 9.651 1.00 73.81 95 SER A C 1
ATOM 746 O O . SER A 1 95 ? -14.871 1.655 8.793 1.00 73.81 95 SER A O 1
ATOM 748 N N . ILE A 1 96 ? -14.728 3.798 9.448 1.00 75.69 96 ILE A N 1
ATOM 749 C CA . ILE A 1 96 ? -15.165 4.368 8.161 1.00 75.69 96 ILE A CA 1
ATOM 750 C C . ILE A 1 96 ? -14.103 4.107 7.084 1.00 75.69 96 ILE A C 1
ATOM 752 O O . ILE A 1 96 ? -14.436 3.725 5.960 1.00 75.69 96 ILE A O 1
ATOM 756 N N . PHE A 1 97 ? -12.825 4.227 7.445 1.00 70.25 97 PHE A N 1
ATOM 757 C CA . PHE A 1 97 ? -11.706 3.922 6.557 1.00 70.25 97 PHE A CA 1
ATOM 758 C C . PHE A 1 97 ? -11.654 2.445 6.141 1.00 70.25 97 PHE A C 1
ATOM 760 O O . PHE A 1 97 ? -11.446 2.146 4.963 1.00 70.25 97 PHE A O 1
ATOM 767 N N . VAL A 1 98 ? -11.915 1.519 7.067 1.00 71.31 98 VAL A N 1
ATOM 768 C CA . VAL A 1 98 ? -12.004 0.076 6.782 1.00 71.31 98 VAL A CA 1
ATOM 769 C C . VAL A 1 98 ? -13.122 -0.227 5.782 1.00 71.31 98 VAL A C 1
ATOM 771 O O . VAL A 1 98 ? -12.884 -0.935 4.799 1.00 71.31 98 VAL A O 1
ATOM 774 N N . ILE A 1 99 ? -14.316 0.345 5.984 1.00 73.56 99 ILE A N 1
ATOM 775 C CA . ILE A 1 99 ? -15.470 0.174 5.083 1.00 73.56 99 ILE A CA 1
ATOM 776 C C . ILE A 1 99 ? -15.094 0.550 3.649 1.00 73.56 99 ILE A C 1
ATOM 778 O O . ILE A 1 99 ? -15.377 -0.205 2.716 1.00 73.56 99 ILE A O 1
ATOM 782 N N . GLU A 1 100 ? -14.403 1.674 3.461 1.00 69.81 100 GLU A N 1
ATOM 783 C CA . GLU A 1 100 ? -14.013 2.113 2.128 1.00 69.81 100 GLU A CA 1
ATOM 784 C C . GLU A 1 100 ? -13.080 1.110 1.430 1.00 69.81 100 GLU A C 1
ATOM 786 O O . GLU A 1 100 ? -13.276 0.824 0.250 1.00 69.81 100 GLU A O 1
ATOM 791 N N . VAL A 1 101 ? -12.123 0.504 2.142 1.00 67.56 101 VAL A N 1
ATOM 792 C CA . VAL A 1 101 ? -11.221 -0.532 1.587 1.00 67.56 101 VAL A CA 1
ATOM 793 C C . VAL A 1 101 ? -11.968 -1.760 1.125 1.00 67.56 101 VAL A C 1
ATOM 795 O O . VAL A 1 101 ? -11.636 -2.317 0.083 1.00 67.56 101 VAL A O 1
ATOM 798 N N . ILE A 1 102 ? -12.963 -2.196 1.885 1.00 69.94 102 ILE A N 1
ATOM 799 C CA . ILE A 1 102 ? -13.740 -3.392 1.552 1.00 69.94 102 ILE A CA 1
ATOM 800 C C . ILE A 1 102 ? -14.540 -3.155 0.284 1.00 69.94 102 ILE A C 1
ATOM 802 O O . ILE A 1 102 ? -14.582 -4.021 -0.587 1.00 69.94 102 ILE A O 1
ATOM 806 N N . LEU A 1 103 ? -15.106 -1.957 0.137 1.00 65.88 103 LEU A N 1
ATOM 807 C CA . LEU A 1 103 ? -15.749 -1.551 -1.106 1.00 65.88 103 LEU A CA 1
ATOM 808 C C . LEU A 1 103 ? -14.753 -1.586 -2.272 1.00 65.88 103 LEU A C 1
ATOM 810 O O . LEU A 1 103 ? -15.079 -2.135 -3.325 1.00 65.88 103 LEU A O 1
ATOM 814 N N . LYS A 1 104 ? -13.522 -1.087 -2.080 1.00 64.88 104 LYS A N 1
ATOM 815 C CA . LYS A 1 104 ? -12.468 -1.180 -3.107 1.00 64.88 104 LYS A CA 1
ATOM 816 C C . LYS A 1 104 ? -12.135 -2.637 -3.434 1.00 64.88 104 LYS A C 1
ATOM 818 O O . LYS A 1 104 ? -12.040 -2.987 -4.604 1.00 64.88 104 LYS A O 1
ATOM 823 N N . LEU A 1 105 ? -12.022 -3.500 -2.428 1.00 65.25 105 LEU A N 1
ATOM 824 C CA . LEU A 1 105 ? -11.694 -4.914 -2.599 1.00 65.25 105 LEU A CA 1
ATOM 825 C C . LEU A 1 105 ? -12.780 -5.686 -3.355 1.00 65.25 105 LEU A C 1
ATOM 827 O O . LEU A 1 105 ? -12.460 -6.469 -4.245 1.00 65.25 105 LEU A O 1
ATOM 831 N N . ILE A 1 106 ? -14.054 -5.447 -3.042 1.00 62.34 106 ILE A N 1
ATOM 832 C CA . ILE A 1 106 ? -15.186 -6.090 -3.728 1.00 62.34 106 ILE A CA 1
ATOM 833 C C . ILE A 1 106 ? -15.198 -5.720 -5.215 1.00 62.34 106 ILE A C 1
ATOM 835 O O . ILE A 1 106 ? -15.507 -6.554 -6.067 1.00 62.34 106 ILE A O 1
ATOM 839 N N . VAL A 1 107 ? -14.841 -4.479 -5.541 1.00 56.22 107 VAL A N 1
ATOM 840 C CA . VAL A 1 107 ? -14.785 -4.015 -6.930 1.00 56.22 107 VAL A CA 1
ATOM 841 C C . VAL A 1 107 ? -13.550 -4.551 -7.653 1.00 56.22 107 VAL A C 1
ATOM 843 O O . VAL A 1 107 ? -13.674 -5.043 -8.773 1.00 56.22 107 VAL A O 1
ATOM 846 N N . PHE A 1 108 ? -12.378 -4.517 -7.015 1.00 53.34 108 PHE A N 1
ATOM 847 C CA . PHE A 1 108 ? -11.147 -5.065 -7.587 1.00 53.34 108 PHE A CA 1
ATOM 848 C C . PHE A 1 108 ? -11.185 -6.602 -7.724 1.00 53.34 108 PHE A C 1
ATOM 850 O O . PHE A 1 108 ? -10.472 -7.161 -8.557 1.00 53.34 108 PHE A O 1
ATOM 857 N N . GLY A 1 109 ? -12.019 -7.309 -6.953 1.00 58.81 109 GLY A N 1
ATOM 858 C CA . GLY A 1 109 ? -11.887 -8.753 -6.750 1.00 58.81 109 GLY A CA 1
ATOM 859 C C . GLY A 1 109 ? -13.109 -9.609 -7.083 1.00 58.81 109 GLY A C 1
ATOM 860 O O . GLY A 1 109 ? -13.715 -10.175 -6.182 1.00 58.81 109 GLY A O 1
ATOM 861 N N . PHE A 1 110 ? -13.401 -9.804 -8.377 1.00 47.25 110 PHE A N 1
ATOM 862 C CA . PHE A 1 110 ? -13.970 -11.079 -8.883 1.00 47.25 110 PHE A CA 1
ATOM 863 C C . PHE A 1 110 ? -13.766 -11.292 -10.398 1.00 47.25 110 PHE A C 1
ATOM 865 O O . PHE A 1 110 ? -13.912 -12.407 -10.886 1.00 47.25 110 PHE A O 1
ATOM 872 N N . SER A 1 111 ? -13.432 -10.247 -11.170 1.00 51.88 111 SER A N 1
ATOM 873 C CA . SER A 1 111 ? -13.387 -10.338 -12.643 1.00 51.88 111 SER A CA 1
ATOM 874 C C . SER A 1 111 ? -12.083 -10.933 -13.210 1.00 51.88 111 SER A C 1
ATOM 876 O O . SER A 1 111 ? -12.094 -11.490 -14.304 1.00 51.88 111 SER A O 1
ATOM 878 N N . TYR A 1 112 ? -10.968 -10.878 -12.470 1.00 49.47 112 TYR A N 1
ATOM 879 C CA . TYR A 1 112 ? -9.644 -11.290 -12.976 1.00 49.47 112 TYR A CA 1
ATOM 880 C C . TYR A 1 112 ? -9.218 -12.721 -12.578 1.00 49.47 112 TYR A C 1
ATOM 882 O O . TYR A 1 112 ? -8.270 -13.268 -13.135 1.00 49.47 112 TYR A O 1
ATOM 890 N N . PHE A 1 113 ? -9.924 -13.365 -11.638 1.00 50.28 113 PHE A N 1
ATOM 891 C CA . PHE A 1 113 ? -9.463 -14.613 -11.005 1.00 50.28 113 PHE A CA 1
ATOM 892 C C . PHE A 1 113 ? -9.718 -15.907 -11.788 1.00 50.28 113 PHE A C 1
ATOM 894 O O . PHE A 1 113 ? -9.158 -16.938 -11.437 1.00 50.28 113 PHE A O 1
ATOM 901 N N . CYS A 1 114 ? -10.522 -15.893 -12.853 1.00 50.34 114 CYS A N 1
ATOM 902 C CA . CYS A 1 114 ? -10.903 -17.132 -13.546 1.00 50.34 114 CYS A CA 1
ATOM 903 C C . CYS A 1 114 ? -10.060 -17.478 -14.791 1.00 50.34 114 CYS A C 1
ATOM 905 O O . CYS A 1 114 ? -10.410 -18.435 -15.477 1.00 50.34 114 CYS A O 1
ATOM 907 N N . LYS A 1 115 ? -9.001 -16.723 -15.136 1.00 51.47 115 LYS A N 1
ATOM 908 C CA . LYS A 1 115 ? -8.306 -16.905 -16.434 1.00 51.47 115 LYS A CA 1
ATOM 909 C C . LYS A 1 115 ? -6.771 -16.993 -16.433 1.00 51.47 115 LYS A C 1
ATOM 911 O O . LYS A 1 115 ? -6.235 -17.264 -17.500 1.00 51.47 115 LYS A O 1
ATOM 916 N N . GLY A 1 116 ? -6.057 -16.818 -15.316 1.00 49.75 116 GLY A N 1
ATOM 917 C CA . GLY A 1 116 ? -4.581 -16.809 -15.331 1.00 49.75 116 GLY A CA 1
ATOM 918 C C . GLY A 1 116 ? -3.917 -17.607 -14.208 1.00 49.75 116 GLY A C 1
ATOM 919 O O . GLY A 1 116 ? -4.312 -17.493 -13.051 1.00 49.75 116 GLY A O 1
ATOM 920 N N . GLU A 1 117 ? -2.862 -18.359 -14.541 1.00 54.38 117 GLU A N 1
ATOM 921 C CA . GLU A 1 117 ? -2.079 -19.209 -13.620 1.00 54.38 117 GLU A CA 1
ATOM 922 C C . GLU A 1 117 ? -1.357 -18.424 -12.499 1.00 54.38 117 GLU A C 1
ATOM 924 O O . GLU A 1 117 ? -1.095 -18.973 -11.432 1.00 54.38 117 GLU A O 1
ATOM 929 N N . PHE A 1 118 ? -1.135 -17.113 -12.667 1.00 52.34 118 PHE A N 1
ATOM 930 C CA . PHE A 1 118 ? -0.604 -16.203 -11.632 1.00 52.34 118 PHE A CA 1
ATOM 931 C C . PHE A 1 118 ? -1.682 -15.578 -10.721 1.00 52.34 118 PHE A C 1
ATOM 933 O O . PHE A 1 118 ? -1.371 -14.828 -9.791 1.00 52.34 118 PHE A O 1
ATOM 940 N N . GLY A 1 119 ? -2.961 -15.892 -10.952 1.00 55.88 119 GLY A N 1
ATOM 941 C CA . GLY A 1 119 ? -4.087 -15.349 -10.191 1.00 55.88 119 GLY A CA 1
ATOM 942 C C . GLY A 1 119 ? -4.158 -15.844 -8.745 1.00 55.88 119 GLY A C 1
ATOM 943 O O . GLY A 1 119 ? -4.704 -15.158 -7.892 1.00 55.88 119 GLY A O 1
ATOM 944 N N . LEU A 1 120 ? -3.570 -16.991 -8.406 1.00 56.97 120 LEU A N 1
ATOM 945 C CA . LEU A 1 120 ? -3.708 -17.562 -7.059 1.00 56.97 120 LEU A CA 1
ATOM 946 C C . LEU A 1 120 ? -3.047 -16.708 -5.962 1.00 56.97 120 LEU A C 1
ATOM 948 O O . LEU A 1 120 ? -3.601 -16.590 -4.872 1.00 56.97 120 LEU A O 1
ATOM 952 N N . LEU A 1 121 ? -1.919 -16.051 -6.252 1.00 59.97 121 LEU A N 1
ATOM 953 C CA . LEU A 1 121 ? -1.203 -15.207 -5.280 1.00 59.97 121 LEU A CA 1
ATOM 954 C C . LEU A 1 121 ? -1.961 -13.912 -4.959 1.00 59.97 121 LEU A C 1
ATOM 956 O O . LEU A 1 121 ? -2.040 -13.498 -3.804 1.00 59.97 121 LEU A O 1
ATOM 960 N N . HIS A 1 122 ? -2.577 -13.299 -5.971 1.00 63.84 122 HIS A N 1
ATOM 961 C CA . HIS A 1 122 ? -3.457 -12.148 -5.766 1.00 63.84 122 HIS A CA 1
ATOM 962 C C . HIS A 1 122 ? -4.764 -12.553 -5.070 1.00 63.84 122 HIS A C 1
ATOM 964 O O . HIS A 1 122 ? -5.327 -11.769 -4.307 1.00 63.84 122 HIS A O 1
ATOM 970 N N . GLY A 1 123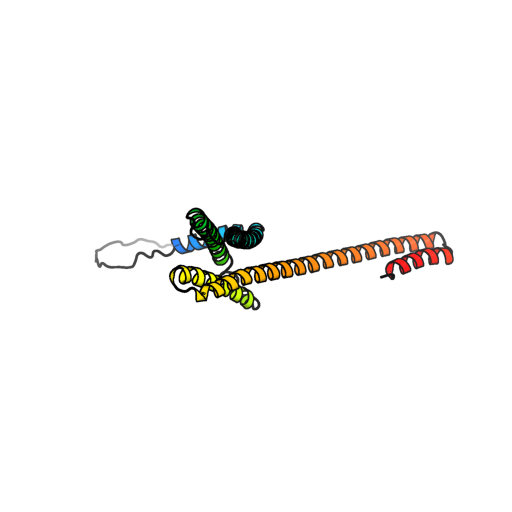 ? -5.231 -13.783 -5.298 1.00 63.97 123 GLY A N 1
ATOM 971 C CA . GLY A 1 123 ? -6.466 -14.307 -4.717 1.00 63.97 123 GLY A CA 1
ATOM 972 C C . GLY A 1 123 ? -6.301 -14.638 -3.246 1.00 63.97 123 GLY A C 1
ATOM 973 O O . GLY A 1 123 ? -7.192 -14.360 -2.449 1.00 63.97 123 GLY A O 1
ATOM 974 N N . PHE A 1 124 ? -5.133 -15.157 -2.873 1.00 71.44 124 PHE A N 1
ATOM 975 C CA . PHE A 1 124 ? -4.778 -15.397 -1.483 1.00 71.44 124 PHE A CA 1
ATOM 976 C C . PHE A 1 124 ? -4.668 -14.092 -0.684 1.00 71.44 124 PHE A C 1
ATOM 978 O O . PHE A 1 124 ? -5.176 -14.016 0.430 1.00 71.44 124 PHE A O 1
ATOM 985 N N . ASP A 1 125 ? -4.098 -13.034 -1.265 1.00 72.12 125 ASP A N 1
ATOM 986 C CA . ASP A 1 125 ? -4.094 -11.717 -0.622 1.00 72.12 125 ASP A CA 1
ATOM 987 C C . ASP A 1 125 ? -5.509 -11.146 -0.448 1.00 72.12 125 ASP A C 1
ATOM 989 O O . ASP A 1 125 ? -5.868 -10.687 0.635 1.00 72.12 125 ASP A O 1
ATOM 993 N N . ALA A 1 126 ? -6.351 -11.244 -1.482 1.00 70.69 126 ALA A N 1
ATOM 994 C CA . ALA A 1 126 ? -7.749 -10.830 -1.389 1.00 70.69 126 ALA A CA 1
ATOM 995 C C . ALA A 1 126 ? -8.502 -11.622 -0.306 1.00 70.69 126 ALA A C 1
ATOM 997 O O . ALA A 1 126 ? -9.273 -11.046 0.463 1.00 70.69 126 ALA A O 1
ATOM 998 N N . PHE A 1 127 ? -8.238 -12.926 -0.202 1.00 78.19 127 PHE A N 1
ATOM 999 C CA . PHE A 1 127 ? -8.781 -13.777 0.850 1.00 78.19 127 PHE A CA 1
ATOM 1000 C C . PHE A 1 127 ? -8.336 -13.321 2.244 1.00 78.19 127 PHE A C 1
ATOM 1002 O O . PHE A 1 127 ? -9.181 -13.214 3.131 1.00 78.19 127 PHE A O 1
ATOM 1009 N N . ILE A 1 128 ? -7.053 -12.989 2.431 1.00 78.81 128 ILE A N 1
ATOM 1010 C CA . ILE A 1 128 ? -6.542 -12.464 3.705 1.00 78.81 128 ILE A CA 1
ATOM 1011 C C . ILE A 1 128 ? -7.271 -11.178 4.092 1.00 78.81 128 ILE A C 1
ATOM 1013 O O . ILE A 1 128 ? -7.753 -11.079 5.215 1.00 78.81 128 ILE A O 1
ATOM 1017 N N . VAL A 1 129 ? -7.428 -10.222 3.173 1.00 74.06 129 VAL A N 1
ATOM 1018 C CA . VAL A 1 129 ? -8.094 -8.947 3.488 1.00 74.06 129 VAL A CA 1
ATOM 1019 C C . VAL A 1 129 ? -9.573 -9.147 3.848 1.00 74.06 129 VAL A C 1
ATOM 1021 O O . VAL A 1 129 ? -10.073 -8.497 4.769 1.00 74.06 129 VAL A O 1
ATOM 1024 N N . VAL A 1 130 ? -10.276 -10.063 3.173 1.00 74.44 130 VAL A N 1
ATOM 1025 C CA . VAL A 1 130 ? -11.662 -10.423 3.524 1.00 74.44 130 VAL A CA 1
ATOM 1026 C C . VAL A 1 130 ? -11.720 -11.100 4.892 1.00 74.44 130 VAL A C 1
ATOM 1028 O O . VAL A 1 130 ? -12.563 -10.739 5.711 1.00 74.44 130 VAL A O 1
ATOM 1031 N N . ALA A 1 131 ? -10.814 -12.040 5.167 1.00 77.62 131 ALA A N 1
ATOM 1032 C CA . ALA A 1 131 ? -10.731 -12.711 6.459 1.00 77.62 131 ALA A CA 1
ATOM 1033 C C . ALA A 1 131 ? -10.460 -11.710 7.592 1.00 77.62 131 ALA A C 1
ATOM 1035 O O . ALA A 1 131 ? -11.130 -11.770 8.619 1.00 77.62 131 ALA A O 1
ATOM 1036 N N . THR A 1 132 ? -9.566 -10.738 7.388 1.00 74.94 132 THR A N 1
ATOM 1037 C CA . THR A 1 132 ? -9.319 -9.648 8.342 1.00 74.94 132 THR A CA 1
ATOM 1038 C C . THR A 1 132 ? -10.576 -8.829 8.615 1.00 74.94 132 THR A C 1
ATOM 1040 O O . THR A 1 132 ? -10.869 -8.562 9.774 1.00 74.94 132 THR A O 1
ATOM 1043 N N . PHE A 1 133 ? -11.339 -8.453 7.583 1.00 73.19 133 PHE A N 1
ATOM 1044 C CA . PHE A 1 133 ? -12.571 -7.681 7.778 1.00 73.19 133 PHE A CA 1
ATOM 1045 C C . PHE A 1 133 ? -13.616 -8.457 8.578 1.00 73.19 133 PHE A C 1
ATOM 1047 O O . PHE A 1 133 ? -14.224 -7.929 9.509 1.00 73.19 133 PHE A O 1
ATOM 1054 N N . VAL A 1 134 ? -13.817 -9.724 8.217 1.00 77.25 134 VAL A N 1
ATOM 1055 C CA . VAL A 1 134 ? -14.716 -10.613 8.950 1.00 77.25 134 VAL A CA 1
ATOM 1056 C C . VAL A 1 134 ? -14.255 -10.676 10.408 1.00 77.25 134 VAL A C 1
ATOM 1058 O O . VAL A 1 134 ? -15.042 -10.396 11.305 1.00 77.25 134 VAL A O 1
ATOM 1061 N N . LEU A 1 135 ? -12.969 -10.915 10.663 1.00 74.50 135 LEU A N 1
ATOM 1062 C CA . LEU A 1 135 ? -12.432 -10.936 12.022 1.00 74.50 135 LEU A CA 1
ATOM 1063 C C . LEU A 1 135 ? -12.633 -9.605 12.760 1.00 74.50 135 LEU A C 1
ATOM 1065 O O . LEU A 1 135 ? -13.085 -9.648 13.894 1.00 74.50 135 LEU A O 1
ATOM 1069 N N . GLU A 1 136 ? -12.417 -8.440 12.142 1.00 70.69 136 GLU A N 1
ATOM 1070 C CA . GLU A 1 136 ? -12.694 -7.126 12.757 1.00 70.69 136 GLU A CA 1
ATOM 1071 C C . GLU A 1 136 ? -14.164 -6.961 13.172 1.00 70.69 136 GLU A C 1
ATOM 1073 O O . GLU A 1 136 ? -14.451 -6.489 14.276 1.00 70.69 136 GLU A O 1
ATOM 1078 N N . VAL A 1 137 ? -15.110 -7.368 12.320 1.00 70.62 137 VAL A N 1
ATOM 1079 C CA . VAL A 1 137 ? -16.550 -7.273 12.615 1.00 70.62 137 VAL A CA 1
ATOM 1080 C C . VAL A 1 137 ? -16.960 -8.251 13.713 1.00 70.62 137 VAL A C 1
ATOM 1082 O O . VAL A 1 137 ? -17.726 -7.887 14.606 1.00 70.62 137 VAL A O 1
ATOM 1085 N N . PHE A 1 138 ? -16.444 -9.480 13.671 1.00 74.25 138 PHE A N 1
ATOM 1086 C CA . PHE A 1 138 ? -16.766 -10.521 14.646 1.00 74.25 138 PHE A CA 1
ATOM 1087 C C . PHE A 1 138 ? -16.085 -10.293 16.009 1.00 74.25 138 PHE A C 1
ATOM 1089 O O . PHE A 1 138 ? -16.665 -10.636 17.040 1.00 74.25 138 PHE A O 1
ATOM 1096 N N . LEU A 1 139 ? -14.899 -9.672 16.051 1.00 68.88 139 LEU A N 1
ATOM 1097 C CA . LEU A 1 139 ? -14.177 -9.359 17.295 1.00 68.88 139 LEU A CA 1
ATOM 1098 C C . LEU A 1 139 ? -14.780 -8.223 18.096 1.00 68.88 139 LEU A C 1
ATOM 1100 O O . LEU A 1 139 ? -14.529 -8.158 19.299 1.00 68.88 139 LEU A O 1
ATOM 1104 N N . LYS A 1 140 ? -15.571 -7.350 17.459 1.00 61.69 140 LYS A N 1
ATOM 1105 C CA . LYS A 1 140 ? -16.161 -6.154 18.079 1.00 61.69 140 LYS A CA 1
ATOM 1106 C C . LYS A 1 140 ? -16.993 -6.451 19.335 1.00 61.69 140 LYS A C 1
ATOM 1108 O O . LYS A 1 140 ? -17.413 -5.521 20.013 1.00 61.69 140 LYS A O 1
ATOM 1113 N N . GLY A 1 141 ? -17.241 -7.724 19.643 1.00 59.94 141 GLY A N 1
ATOM 1114 C CA . GLY A 1 141 ? -17.964 -8.135 20.831 1.00 59.94 141 GLY A CA 1
ATOM 1115 C C . GLY A 1 141 ? -17.453 -9.367 21.567 1.00 59.94 141 GLY A C 1
ATOM 1116 O O . GLY A 1 141 ? -18.260 -9.874 22.343 1.00 59.94 141 GLY A O 1
ATOM 1117 N N . LYS A 1 142 ? -16.220 -9.893 21.371 1.00 58.47 142 LYS A N 1
ATOM 1118 C CA . LYS A 1 142 ? -15.867 -11.098 22.156 1.00 58.47 142 LYS A CA 1
ATOM 1119 C C . LYS A 1 142 ? -14.512 -11.283 22.841 1.00 58.47 142 LYS A C 1
ATOM 1121 O O . LYS A 1 142 ? -14.584 -11.708 23.985 1.00 58.47 142 LYS A O 1
ATOM 1126 N N . GLU A 1 143 ? -13.317 -11.046 22.297 1.00 60.59 143 GLU A N 1
ATOM 1127 C CA . GLU A 1 143 ? -12.110 -11.562 22.998 1.00 60.59 143 GLU A CA 1
ATOM 1128 C C . GLU A 1 143 ? -10.875 -10.656 22.881 1.00 60.59 143 GLU A C 1
ATOM 1130 O O . GLU A 1 143 ? -10.456 -10.291 21.784 1.00 60.59 143 GLU A O 1
ATOM 1135 N N . ALA A 1 144 ? -10.277 -10.315 24.033 1.00 64.56 144 ALA A N 1
ATOM 1136 C CA . ALA A 1 144 ? -9.051 -9.516 24.143 1.00 64.56 144 ALA A CA 1
ATOM 1137 C C . ALA A 1 144 ? -7.823 -10.216 23.529 1.00 64.56 144 ALA A C 1
ATOM 1139 O O . ALA A 1 144 ? -6.891 -9.552 23.088 1.00 64.56 144 ALA A O 1
ATOM 1140 N N . GLU A 1 145 ? -7.842 -11.548 23.445 1.00 70.75 145 GLU A N 1
ATOM 1141 C CA . GLU A 1 145 ? -6.763 -12.357 22.863 1.00 70.75 145 GLU A CA 1
ATOM 1142 C C . GLU A 1 145 ? -6.602 -12.120 21.353 1.00 70.75 145 GLU A C 1
ATOM 1144 O O . GLU A 1 145 ? -5.508 -12.204 20.804 1.00 70.75 145 GLU A O 1
ATOM 1149 N N . LEU A 1 146 ? -7.677 -11.730 20.666 1.00 74.31 146 LEU A N 1
ATOM 1150 C CA . LEU A 1 146 ? -7.658 -11.550 19.215 1.00 74.31 146 LEU A CA 1
ATOM 1151 C C . LEU A 1 146 ? -7.262 -10.118 18.800 1.00 74.31 146 LEU A C 1
ATOM 1153 O O . LEU A 1 146 ? -7.106 -9.835 17.611 1.00 74.31 146 LEU A O 1
ATOM 1157 N N . VAL A 1 147 ? -7.024 -9.221 19.767 1.00 75.62 147 VAL A N 1
ATOM 1158 C CA . VAL A 1 147 ? -6.482 -7.874 19.517 1.00 75.62 147 VAL A CA 1
ATOM 1159 C C . VAL A 1 147 ? -5.083 -7.957 18.899 1.00 75.62 147 VAL A C 1
ATOM 1161 O O . VAL A 1 147 ? -4.786 -7.219 17.961 1.00 75.62 147 VAL A O 1
ATOM 1164 N N . GLU A 1 148 ? -4.245 -8.894 19.353 1.00 80.88 148 GLU A N 1
ATOM 1165 C CA . GLU A 1 148 ? -2.909 -9.117 18.782 1.00 80.88 148 GLU A CA 1
ATOM 1166 C C . GLU A 1 148 ? -2.991 -9.565 17.315 1.00 80.88 148 GLU A C 1
ATOM 1168 O O . GLU A 1 148 ? -2.248 -9.080 16.458 1.00 80.88 148 GLU A O 1
ATOM 1173 N N . LEU A 1 149 ? -3.966 -10.419 16.995 1.00 82.69 149 LEU A N 1
ATOM 1174 C CA . LEU A 1 149 ? -4.207 -10.868 15.629 1.00 82.69 149 LEU A CA 1
ATOM 1175 C C . LEU A 1 149 ? -4.643 -9.705 14.717 1.00 82.69 149 LEU A C 1
ATOM 1177 O O . LEU A 1 149 ? -4.174 -9.605 13.582 1.00 82.69 149 LEU A O 1
ATOM 1181 N N . LEU A 1 150 ? -5.479 -8.784 15.209 1.00 77.19 150 LEU A N 1
ATOM 1182 C CA . LEU A 1 150 ? -5.832 -7.562 14.473 1.00 77.19 150 LEU A CA 1
ATOM 1183 C C . LEU A 1 150 ? -4.624 -6.655 14.224 1.00 77.19 150 LEU A C 1
ATOM 1185 O O . LEU A 1 150 ? -4.497 -6.100 13.132 1.00 77.19 150 LEU A O 1
ATOM 1189 N N . LEU A 1 151 ? -3.721 -6.520 15.199 1.00 80.62 151 LEU A N 1
ATOM 1190 C CA . LEU A 1 151 ? -2.479 -5.760 15.032 1.00 80.62 151 LEU A CA 1
ATOM 1191 C C . LEU A 1 151 ? -1.574 -6.388 13.960 1.00 80.62 151 LEU A C 1
ATO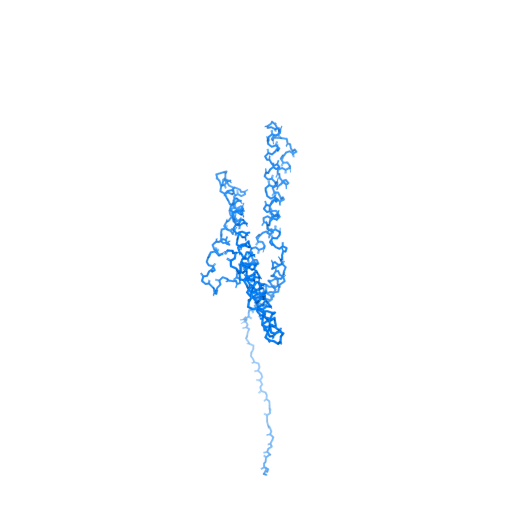M 1193 O O . LEU A 1 151 ? -1.043 -5.668 13.111 1.00 80.62 151 LEU A O 1
ATOM 1197 N N . LEU A 1 152 ? -1.460 -7.721 13.927 1.00 84.50 152 LEU A N 1
ATOM 1198 C CA . LEU A 1 152 ? -0.716 -8.433 12.883 1.00 84.50 152 LEU A CA 1
ATOM 1199 C C . LEU A 1 152 ? -1.327 -8.206 11.494 1.00 84.50 152 LEU A C 1
ATOM 1201 O O . LEU A 1 152 ? -0.605 -7.955 10.528 1.00 84.50 152 LEU A O 1
ATOM 1205 N N . PHE A 1 153 ? -2.655 -8.235 11.381 1.00 79.25 153 PHE A N 1
ATOM 1206 C CA . PHE A 1 153 ? -3.326 -7.938 10.117 1.00 79.25 153 PHE A CA 1
ATOM 1207 C C . PHE A 1 153 ? -3.178 -6.477 9.674 1.00 79.25 153 PHE A C 1
ATOM 1209 O O . PHE A 1 153 ? -3.120 -6.206 8.473 1.00 79.25 153 PHE A O 1
ATOM 1216 N N . ARG A 1 154 ? -3.068 -5.517 10.597 1.00 81.06 154 ARG A N 1
ATOM 1217 C CA . ARG A 1 154 ? -2.704 -4.136 10.233 1.00 81.06 154 ARG A CA 1
ATOM 1218 C C . ARG A 1 154 ? -1.295 -4.077 9.658 1.00 81.06 154 ARG A C 1
ATOM 1220 O O . ARG A 1 154 ? -1.095 -3.487 8.596 1.00 81.06 154 ARG A O 1
ATOM 1227 N N . LEU A 1 155 ? -0.344 -4.767 10.288 1.00 84.69 155 LEU A N 1
ATOM 1228 C CA . LEU A 1 155 ? 1.029 -4.863 9.794 1.00 84.69 155 LEU A CA 1
ATOM 1229 C C . LEU A 1 155 ? 1.106 -5.557 8.424 1.00 84.69 155 LEU A C 1
ATOM 1231 O O . LEU A 1 155 ? 1.881 -5.135 7.564 1.00 84.69 155 LEU A O 1
ATOM 1235 N N . TRP A 1 156 ? 0.250 -6.553 8.176 1.00 84.69 156 TRP A N 1
ATOM 1236 C CA . TRP A 1 156 ? 0.120 -7.196 6.865 1.00 84.69 156 TRP A CA 1
ATOM 1237 C C . TRP A 1 156 ? -0.131 -6.182 5.745 1.00 84.69 156 TRP A C 1
ATOM 1239 O O . TRP A 1 156 ? 0.499 -6.259 4.689 1.00 84.69 156 TRP A O 1
ATOM 1249 N N . ARG A 1 157 ? -0.992 -5.178 5.978 1.00 79.56 157 ARG A N 1
ATOM 1250 C CA . ARG A 1 157 ? -1.271 -4.134 4.976 1.00 79.56 157 ARG A CA 1
ATOM 1251 C C . ARG A 1 157 ? -0.011 -3.346 4.613 1.00 79.56 157 ARG A C 1
ATOM 1253 O O . ARG A 1 157 ? 0.187 -3.035 3.442 1.00 79.56 157 ARG A O 1
ATOM 1260 N N . VAL A 1 158 ? 0.863 -3.076 5.582 1.00 84.75 158 VAL A N 1
ATOM 1261 C CA . VAL A 1 158 ? 2.149 -2.390 5.360 1.00 84.75 158 VAL A CA 1
ATOM 1262 C C . VAL A 1 158 ? 3.054 -3.223 4.462 1.00 84.75 158 VAL A C 1
ATOM 1264 O O . VAL A 1 158 ? 3.578 -2.712 3.475 1.00 84.75 158 VAL A O 1
ATOM 1267 N N . ILE A 1 159 ? 3.173 -4.521 4.751 1.00 86.00 159 ILE A N 1
ATOM 1268 C CA . ILE A 1 159 ? 3.953 -5.467 3.941 1.00 86.00 159 ILE A CA 1
ATOM 1269 C C . ILE A 1 159 ? 3.427 -5.491 2.504 1.00 86.00 159 ILE A C 1
ATOM 1271 O O . ILE A 1 159 ? 4.205 -5.434 1.551 1.00 86.00 159 ILE A O 1
ATOM 1275 N N . LYS A 1 160 ? 2.103 -5.510 2.336 1.00 82.44 160 LYS A N 1
ATOM 1276 C CA . LYS A 1 160 ? 1.468 -5.492 1.018 1.00 82.44 160 LYS A CA 1
ATOM 1277 C C . LYS A 1 160 ? 1.746 -4.210 0.243 1.00 82.44 160 LYS A C 1
ATOM 1279 O O . LYS A 1 160 ? 2.065 -4.288 -0.941 1.00 82.44 160 LYS A O 1
ATOM 1284 N N . VAL A 1 161 ? 1.658 -3.048 0.893 1.00 84.75 161 VAL A N 1
ATOM 1285 C CA . VAL A 1 161 ? 1.988 -1.759 0.266 1.00 84.75 161 VAL A CA 1
ATOM 1286 C C . VAL A 1 161 ? 3.457 -1.718 -0.139 1.00 84.75 161 VAL A C 1
ATOM 1288 O O . VAL A 1 161 ? 3.752 -1.336 -1.266 1.00 84.75 161 VAL A O 1
ATOM 1291 N N . VAL A 1 162 ? 4.371 -2.168 0.724 1.00 88.50 162 VAL A N 1
ATOM 1292 C CA . VAL A 1 162 ? 5.803 -2.241 0.397 1.00 88.50 162 VAL A CA 1
ATOM 1293 C C . VAL A 1 162 ? 6.046 -3.174 -0.787 1.00 88.50 162 VAL A C 1
ATOM 1295 O O . VAL A 1 162 ? 6.760 -2.797 -1.709 1.00 88.50 162 VAL A O 1
ATOM 1298 N N . GLY A 1 163 ? 5.410 -4.348 -0.816 1.00 86.19 163 GLY A N 1
ATOM 1299 C CA . GLY A 1 163 ? 5.498 -5.271 -1.947 1.00 86.19 163 GLY A CA 1
ATOM 1300 C C . GLY A 1 163 ? 4.961 -4.664 -3.245 1.00 86.19 163 GLY A C 1
ATOM 1301 O O . GLY A 1 163 ? 5.610 -4.762 -4.281 1.00 86.19 163 GLY A O 1
ATOM 1302 N N . ALA A 1 164 ? 3.819 -3.976 -3.191 1.00 79.56 164 ALA A N 1
ATOM 1303 C CA . ALA A 1 164 ? 3.244 -3.296 -4.350 1.00 79.56 164 ALA A CA 1
ATOM 1304 C C . ALA A 1 164 ? 4.142 -2.158 -4.864 1.00 79.56 164 ALA A C 1
ATOM 1306 O O . ALA A 1 164 ? 4.317 -2.014 -6.071 1.00 79.56 164 ALA A O 1
ATOM 1307 N N . VAL A 1 165 ? 4.745 -1.378 -3.961 1.00 85.19 165 VAL A N 1
ATOM 1308 C CA . VAL A 1 165 ? 5.707 -0.327 -4.320 1.00 85.19 165 VAL A CA 1
ATOM 1309 C C . VAL A 1 165 ? 6.985 -0.934 -4.891 1.00 85.19 165 VAL A C 1
ATOM 1311 O O . VAL A 1 165 ? 7.470 -0.438 -5.896 1.00 85.19 165 VAL A O 1
ATOM 1314 N N . ALA A 1 166 ? 7.509 -2.015 -4.311 1.00 87.00 166 ALA A N 1
ATOM 1315 C CA . ALA A 1 166 ? 8.706 -2.686 -4.813 1.00 87.00 166 ALA A CA 1
ATOM 1316 C C . ALA A 1 166 ? 8.500 -3.238 -6.229 1.00 87.00 166 ALA A C 1
ATOM 1318 O O . ALA A 1 166 ? 9.359 -3.050 -7.084 1.00 87.00 166 ALA A O 1
ATOM 1319 N N . ILE A 1 167 ? 7.343 -3.851 -6.495 1.00 83.44 167 ILE A N 1
ATOM 1320 C CA . ILE A 1 167 ? 6.972 -4.311 -7.840 1.00 83.44 167 ILE A CA 1
ATOM 1321 C C . ILE A 1 167 ? 6.832 -3.115 -8.792 1.00 83.44 167 ILE A C 1
ATOM 1323 O O . ILE A 1 167 ? 7.368 -3.153 -9.893 1.00 83.44 167 ILE A O 1
ATOM 1327 N N . GLY A 1 168 ? 6.190 -2.024 -8.357 1.00 80.00 168 GLY A N 1
ATOM 1328 C CA . GLY A 1 168 ? 6.079 -0.806 -9.167 1.00 80.00 168 GLY A CA 1
ATOM 1329 C C . GLY A 1 168 ? 7.425 -0.124 -9.447 1.00 80.00 168 GLY A C 1
ATOM 1330 O O . GLY A 1 168 ? 7.608 0.456 -10.512 1.00 80.00 168 GLY A O 1
ATOM 1331 N N . VAL A 1 169 ? 8.380 -0.203 -8.516 1.00 83.94 169 VAL A N 1
ATOM 1332 C CA . VAL A 1 169 ? 9.753 0.286 -8.707 1.00 83.94 169 VAL A CA 1
ATOM 1333 C C . VAL A 1 169 ? 10.519 -0.622 -9.663 1.00 83.94 169 VAL A C 1
ATOM 1335 O O . VAL A 1 169 ? 11.201 -0.099 -10.531 1.00 83.94 169 VAL A O 1
ATOM 1338 N N . ALA A 1 170 ? 10.374 -1.946 -9.556 1.00 80.88 170 ALA A N 1
ATOM 1339 C CA . ALA A 1 170 ? 10.992 -2.885 -10.491 1.00 80.88 170 ALA A CA 1
ATOM 1340 C C . ALA A 1 170 ? 10.493 -2.659 -11.929 1.00 80.88 170 ALA A C 1
ATOM 1342 O O . ALA A 1 170 ? 11.295 -2.566 -12.850 1.00 80.88 170 ALA A O 1
ATOM 1343 N N . GLU A 1 171 ? 9.185 -2.462 -12.113 1.00 79.44 171 GLU A N 1
ATOM 1344 C CA . GLU A 1 171 ? 8.605 -2.146 -13.425 1.00 79.44 171 GLU A CA 1
ATOM 1345 C C . GLU A 1 171 ? 9.061 -0.768 -13.947 1.00 79.44 171 GLU A C 1
ATOM 1347 O O . GLU A 1 171 ? 9.307 -0.597 -15.142 1.00 79.44 171 GLU A O 1
ATOM 1352 N N . TYR A 1 172 ? 9.226 0.221 -13.059 1.00 77.06 172 TYR A N 1
ATOM 1353 C CA . TYR A 1 172 ? 9.795 1.526 -13.417 1.00 77.06 172 TYR A CA 1
ATOM 1354 C C . TYR A 1 172 ? 11.264 1.421 -13.855 1.00 77.06 172 TYR A C 1
ATOM 1356 O O . TYR A 1 172 ? 11.668 2.111 -14.794 1.00 77.06 172 TYR A O 1
ATOM 1364 N N . ASP A 1 173 ? 12.045 0.565 -13.197 1.00 82.69 173 ASP A N 1
ATOM 1365 C CA . ASP A 1 173 ? 13.456 0.326 -13.510 1.00 82.69 173 ASP A CA 1
ATOM 1366 C C . ASP A 1 173 ? 13.599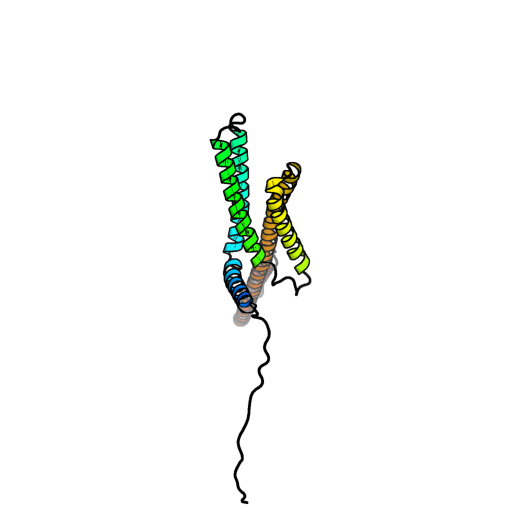 -0.360 -14.878 1.00 82.69 173 ASP A C 1
ATOM 1368 O O . ASP A 1 173 ? 14.273 0.165 -15.764 1.00 82.69 173 ASP A O 1
ATOM 1372 N N . GLU A 1 174 ? 12.832 -1.431 -15.123 1.00 81.06 174 GLU A N 1
ATOM 1373 C CA . GLU A 1 174 ? 12.785 -2.127 -16.419 1.00 81.06 174 GLU A CA 1
ATOM 1374 C C . GLU A 1 174 ? 12.380 -1.184 -17.569 1.00 81.06 174 GLU A C 1
ATOM 1376 O O . GLU A 1 174 ? 12.985 -1.180 -18.651 1.00 81.06 174 GLU A O 1
ATOM 1381 N N . ALA A 1 175 ? 11.378 -0.327 -17.340 1.00 79.06 175 ALA A N 1
ATOM 1382 C CA . ALA A 1 175 ? 10.946 0.655 -18.327 1.00 79.06 175 ALA A CA 1
ATOM 1383 C C . ALA A 1 175 ? 12.040 1.696 -18.623 1.00 79.06 175 ALA A C 1
ATOM 1385 O O . ALA A 1 175 ? 12.243 2.072 -19.781 1.00 79.06 175 ALA A O 1
ATOM 1386 N N . HIS A 1 176 ? 12.766 2.162 -17.608 1.00 78.81 176 HIS A N 1
ATOM 1387 C CA . HIS A 1 176 ? 13.813 3.166 -17.780 1.00 78.81 176 HIS A CA 1
ATOM 1388 C C . HIS A 1 176 ? 15.082 2.591 -18.431 1.00 78.81 176 HIS A C 1
ATOM 1390 O O . HIS A 1 176 ? 15.696 3.257 -19.275 1.00 78.81 176 HIS A O 1
ATOM 1396 N N . ASP A 1 177 ? 15.431 1.345 -18.118 1.00 83.06 177 ASP A N 1
ATOM 1397 C CA . ASP A 1 177 ? 16.560 0.642 -18.724 1.00 83.06 177 ASP A CA 1
ATOM 1398 C C . ASP A 1 177 ? 16.349 0.418 -20.221 1.00 83.06 177 ASP A C 1
ATOM 1400 O O . ASP A 1 177 ? 17.237 0.727 -21.023 1.00 83.06 177 ASP A O 1
ATOM 1404 N N . SER A 1 178 ? 15.136 0.031 -20.635 1.00 82.25 178 SER A N 1
ATOM 1405 C CA . SER A 1 178 ? 14.803 -0.090 -22.062 1.00 82.25 178 SER A CA 1
ATOM 1406 C C . SER A 1 178 ? 14.973 1.240 -22.822 1.00 82.25 178 SER A C 1
ATOM 1408 O O . SER A 1 178 ? 15.522 1.280 -23.928 1.00 82.25 178 SER A O 1
ATOM 1410 N N . ILE A 1 179 ? 14.611 2.368 -22.196 1.00 86.75 179 ILE A N 1
ATOM 1411 C CA . ILE A 1 179 ? 14.794 3.713 -22.765 1.00 86.75 179 ILE A CA 1
ATOM 1412 C C . ILE A 1 179 ? 16.282 4.075 -22.858 1.00 86.75 179 ILE A C 1
ATOM 1414 O O . ILE A 1 179 ? 16.707 4.711 -23.834 1.00 86.75 179 ILE A O 1
ATOM 1418 N N . ARG A 1 180 ? 17.086 3.712 -21.851 1.00 83.44 180 ARG A N 1
ATOM 1419 C CA . ARG A 1 180 ? 18.536 3.954 -21.847 1.00 83.44 180 ARG A CA 1
ATOM 1420 C C . ARG A 1 180 ? 19.216 3.165 -22.964 1.00 83.44 180 ARG A C 1
ATOM 1422 O O . ARG A 1 180 ? 20.023 3.740 -23.702 1.00 83.44 180 ARG A O 1
ATOM 1429 N N . GLU A 1 181 ? 18.841 1.904 -23.149 1.00 86.62 181 GLU A N 1
ATOM 1430 C CA . GLU A 1 181 ? 19.340 1.081 -24.250 1.00 86.62 181 GLU A CA 1
ATOM 1431 C C . GLU A 1 181 ? 18.989 1.660 -25.623 1.00 86.62 181 GLU A C 1
ATOM 1433 O O . GLU A 1 181 ? 19.848 1.740 -26.505 1.00 86.62 181 GLU A O 1
ATOM 1438 N N . ASP A 1 182 ? 17.748 2.104 -25.817 1.00 89.94 182 ASP A N 1
ATOM 1439 C CA . ASP A 1 182 ? 17.303 2.671 -27.091 1.00 89.94 182 ASP A CA 1
ATOM 1440 C C . ASP A 1 182 ? 18.028 3.975 -27.431 1.00 89.94 182 ASP A C 1
ATOM 1442 O O . ASP A 1 182 ? 18.409 4.205 -28.587 1.00 89.94 182 ASP A O 1
ATOM 1446 N N . LYS A 1 183 ? 18.276 4.825 -26.428 1.00 88.50 183 LYS A N 1
ATOM 1447 C CA . LYS A 1 183 ? 19.101 6.031 -26.592 1.00 88.50 183 LYS A CA 1
ATOM 1448 C C . LYS A 1 183 ? 20.534 5.672 -26.981 1.00 88.50 183 LYS A C 1
ATOM 1450 O O . LYS A 1 183 ? 21.072 6.287 -27.903 1.00 88.50 183 LYS A O 1
ATOM 1455 N N . MET A 1 184 ? 21.122 4.653 -26.352 1.00 85.69 184 MET A N 1
ATOM 1456 C CA . MET A 1 184 ? 22.472 4.183 -26.676 1.00 85.69 184 MET A CA 1
ATOM 1457 C C . MET A 1 184 ? 22.552 3.628 -28.107 1.00 85.69 184 MET A C 1
ATOM 1459 O O . MET A 1 184 ? 23.461 3.972 -28.867 1.00 85.69 184 MET A O 1
ATOM 1463 N N . LYS A 1 185 ? 21.561 2.832 -28.530 1.00 88.81 185 LYS A N 1
ATOM 1464 C CA . LYS A 1 185 ? 21.463 2.298 -29.901 1.00 88.81 185 LYS A CA 1
ATOM 1465 C C . LYS A 1 185 ? 21.363 3.423 -30.938 1.00 88.81 185 LYS A C 1
ATOM 1467 O O . LYS A 1 185 ? 22.071 3.380 -31.948 1.00 88.81 185 LYS A O 1
ATOM 1472 N N . LYS A 1 186 ? 20.540 4.448 -30.679 1.00 90.88 186 LYS A N 1
ATOM 1473 C CA . LYS A 1 186 ? 20.404 5.628 -31.554 1.00 90.88 186 LYS A CA 1
ATOM 1474 C C . LYS A 1 186 ? 21.695 6.439 -31.633 1.00 90.88 186 LYS A C 1
ATOM 1476 O O . LYS A 1 186 ? 22.110 6.786 -32.734 1.00 90.88 186 LYS A O 1
ATOM 1481 N N . LEU A 1 187 ? 22.360 6.685 -30.504 1.00 88.88 187 LEU A N 1
ATOM 1482 C CA . LEU A 1 187 ? 23.618 7.436 -30.473 1.00 88.88 187 LEU A CA 1
ATOM 1483 C C . LEU A 1 187 ? 24.720 6.722 -31.268 1.00 88.88 187 LEU A C 1
ATOM 1485 O O . LEU A 1 187 ? 25.363 7.338 -32.116 1.00 88.88 187 LEU A O 1
ATOM 1489 N N . ARG A 1 188 ? 24.861 5.401 -31.081 1.00 85.62 188 ARG A N 1
ATOM 1490 C CA . ARG A 1 188 ? 25.787 4.570 -31.869 1.00 85.62 188 ARG A CA 1
ATOM 1491 C C . ARG A 1 188 ? 25.461 4.601 -33.364 1.00 85.62 188 ARG A C 1
ATOM 1493 O O . ARG A 1 188 ? 26.375 4.600 -34.183 1.00 85.62 188 ARG A O 1
ATOM 1500 N N . ALA A 1 189 ? 24.183 4.631 -33.743 1.00 90.25 189 ALA A N 1
ATOM 1501 C CA . ALA A 1 189 ? 23.783 4.733 -35.147 1.00 90.25 189 ALA A CA 1
ATOM 1502 C C . ALA A 1 189 ? 24.156 6.092 -35.763 1.00 90.25 189 ALA A C 1
ATOM 1504 O O . ALA A 1 189 ? 24.740 6.119 -36.846 1.00 90.25 189 ALA A O 1
ATOM 1505 N N . THR A 1 190 ? 23.889 7.197 -35.060 1.00 89.75 190 THR A N 1
ATOM 1506 C CA . THR A 1 190 ? 24.274 8.547 -35.502 1.00 89.75 190 THR A CA 1
ATOM 1507 C C . THR A 1 190 ? 25.786 8.672 -35.640 1.00 89.75 190 THR A C 1
ATOM 1509 O O . THR A 1 190 ? 26.269 9.164 -36.657 1.00 89.75 190 THR A O 1
ATOM 1512 N N . LEU A 1 191 ? 26.540 8.171 -34.659 1.00 87.44 191 LEU A N 1
ATOM 1513 C CA . LEU A 1 191 ? 27.998 8.208 -34.681 1.00 87.44 191 LEU A CA 1
ATOM 1514 C C . LEU A 1 191 ? 28.565 7.416 -35.865 1.00 87.44 191 LEU A C 1
ATOM 1516 O O . LEU A 1 191 ? 29.419 7.931 -36.577 1.00 87.44 191 LEU A O 1
ATOM 1520 N N . ARG A 1 192 ? 28.033 6.216 -36.149 1.00 86.44 192 ARG A N 1
ATOM 1521 C CA . ARG A 1 192 ? 28.409 5.448 -37.351 1.00 86.44 192 ARG A CA 1
ATOM 1522 C C . ARG A 1 192 ? 28.121 6.204 -38.646 1.00 86.44 192 ARG A C 1
ATOM 1524 O O . ARG A 1 192 ? 28.931 6.131 -39.565 1.00 86.44 192 ARG A O 1
ATOM 1531 N N . ASN A 1 193 ? 26.997 6.919 -38.726 1.00 92.38 193 ASN A N 1
ATOM 1532 C CA . ASN A 1 193 ? 26.664 7.705 -39.913 1.00 92.38 193 ASN A CA 1
ATOM 1533 C C . ASN A 1 193 ? 27.664 8.852 -40.124 1.00 92.38 193 ASN A C 1
ATOM 1535 O O . ASN A 1 193 ? 28.243 8.971 -41.200 1.00 92.38 193 ASN A O 1
ATOM 1539 N N . VAL A 1 194 ? 27.939 9.628 -39.069 1.00 89.81 194 VAL A N 1
ATOM 1540 C CA . VAL A 1 194 ? 28.933 10.715 -39.102 1.00 89.81 194 VAL A CA 1
ATOM 1541 C C . VAL A 1 194 ? 30.321 10.175 -39.443 1.00 89.81 194 VAL A C 1
ATOM 1543 O O . VAL A 1 194 ? 31.022 10.754 -40.265 1.00 89.81 194 VAL A O 1
ATOM 1546 N N . LEU A 1 195 ? 30.717 9.038 -38.869 1.00 87.31 195 LEU A N 1
ATOM 1547 C CA . LEU A 1 195 ? 32.016 8.427 -39.142 1.00 87.31 195 LEU A CA 1
ATOM 1548 C C . LEU A 1 195 ? 32.133 7.955 -40.604 1.00 87.31 195 LEU A C 1
ATOM 1550 O O . LEU A 1 195 ? 33.201 8.067 -41.209 1.00 87.31 195 LEU A O 1
ATOM 1554 N N . GLY A 1 196 ? 31.031 7.484 -41.196 1.00 87.88 196 GLY A N 1
ATOM 1555 C CA . GLY A 1 196 ? 30.938 7.167 -42.622 1.00 87.88 196 GLY A CA 1
ATOM 1556 C C . GLY A 1 196 ? 31.106 8.398 -43.520 1.00 87.88 196 GLY A C 1
ATOM 1557 O O . GLY A 1 196 ? 31.869 8.354 -44.490 1.00 87.88 196 GLY A O 1
ATOM 1558 N N . GLU A 1 197 ? 30.463 9.515 -43.173 1.00 90.12 197 GLU A N 1
ATOM 1559 C CA . GLU A 1 197 ? 30.630 10.795 -43.878 1.00 90.12 197 GLU A CA 1
ATOM 1560 C C . GLU A 1 197 ? 32.066 11.318 -43.760 1.00 90.12 197 GLU A C 1
ATOM 1562 O O . GLU A 1 197 ? 32.695 11.634 -44.770 1.00 90.12 197 GLU A O 1
ATOM 1567 N N . VAL A 1 198 ? 32.637 11.314 -42.552 1.00 88.19 198 VAL A N 1
ATOM 1568 C CA . VAL A 1 198 ? 34.032 11.715 -42.311 1.00 88.19 198 VAL A CA 1
ATOM 1569 C C . VAL A 1 198 ? 35.003 10.832 -43.091 1.00 88.19 198 VAL A C 1
ATOM 1571 O O . VAL A 1 198 ? 35.957 11.346 -43.669 1.00 88.19 198 VAL A O 1
ATOM 1574 N N . ASN A 1 199 ? 34.772 9.516 -43.161 1.00 86.38 199 ASN A N 1
ATOM 1575 C CA . ASN A 1 199 ? 35.602 8.626 -43.973 1.00 86.38 199 ASN A CA 1
ATOM 1576 C C . ASN A 1 199 ? 35.529 8.980 -45.465 1.00 86.38 199 ASN A C 1
ATOM 1578 O O . ASN A 1 199 ? 36.548 8.920 -46.150 1.00 86.38 199 ASN A O 1
ATOM 1582 N N . THR A 1 200 ? 34.350 9.357 -45.959 1.00 89.19 200 THR A N 1
ATOM 1583 C CA . THR A 1 200 ? 34.153 9.765 -47.358 1.00 89.19 200 THR A CA 1
ATOM 1584 C C . THR A 1 200 ? 34.916 11.056 -47.658 1.00 89.19 200 THR A C 1
ATOM 1586 O O . THR A 1 200 ? 35.709 11.089 -48.598 1.00 89.19 200 THR A O 1
ATOM 1589 N N . ILE A 1 201 ? 34.785 12.067 -46.792 1.00 88.00 201 ILE A N 1
ATOM 1590 C CA . ILE A 1 201 ? 35.522 13.339 -46.890 1.00 88.00 201 ILE A CA 1
ATOM 1591 C C . ILE A 1 201 ? 37.034 13.104 -46.796 1.00 88.00 201 ILE A C 1
ATOM 1593 O O . ILE A 1 201 ? 37.804 13.673 -47.561 1.00 88.00 201 ILE A O 1
ATOM 1597 N N . ALA A 1 202 ? 37.484 12.231 -45.893 1.00 85.88 202 ALA A N 1
ATOM 1598 C CA . ALA A 1 202 ? 38.904 11.925 -45.732 1.00 85.88 202 ALA A CA 1
ATOM 1599 C C . ALA A 1 202 ? 39.518 11.266 -46.981 1.00 85.88 202 ALA A C 1
ATOM 1601 O O . ALA A 1 202 ? 40.710 11.445 -47.239 1.00 85.88 202 ALA A O 1
ATOM 1602 N N . VAL A 1 203 ? 38.729 10.496 -47.740 1.00 87.56 203 VAL A N 1
ATOM 1603 C CA . VAL A 1 203 ? 39.153 9.901 -49.017 1.00 87.56 203 VAL A CA 1
ATOM 1604 C C . VAL A 1 203 ? 39.200 10.955 -50.125 1.00 87.56 203 VAL A C 1
ATOM 1606 O O . VAL A 1 203 ? 40.169 10.976 -50.884 1.00 87.56 203 VAL A O 1
ATOM 1609 N N . GLU A 1 204 ? 38.196 11.833 -50.195 1.00 90.62 204 GLU A N 1
ATOM 1610 C CA . GLU A 1 204 ? 38.129 12.933 -51.168 1.00 90.62 204 GLU A CA 1
ATOM 1611 C C . GLU A 1 204 ? 39.275 13.941 -50.975 1.00 90.62 204 GLU A C 1
ATOM 1613 O O . GLU A 1 204 ? 39.957 14.304 -51.931 1.00 90.62 204 GLU A O 1
ATOM 1618 N N . ASP A 1 205 ? 39.558 14.303 -49.725 1.00 89.31 205 ASP A N 1
ATOM 1619 C CA . ASP A 1 205 ? 40.548 15.313 -49.330 1.00 89.31 205 ASP A CA 1
ATOM 1620 C C . ASP A 1 205 ? 41.959 14.721 -49.087 1.00 89.31 205 ASP A C 1
ATOM 1622 O O . ASP A 1 205 ? 42.829 15.369 -48.504 1.00 89.31 205 ASP A O 1
ATOM 1626 N N . GLN A 1 206 ? 42.193 13.461 -49.494 1.00 86.88 206 GLN A N 1
ATOM 1627 C CA . GLN A 1 206 ? 43.488 12.755 -49.416 1.00 86.88 206 GLN A CA 1
ATOM 1628 C C . GLN A 1 206 ? 44.171 12.853 -48.033 1.00 86.88 206 GLN A C 1
ATOM 1630 O O . GLN A 1 206 ? 45.373 13.119 -47.926 1.00 86.88 206 GLN A O 1
ATOM 1635 N N . TRP A 1 207 ? 43.423 12.643 -46.945 1.00 85.19 207 TRP A N 1
ATOM 1636 C CA . TRP A 1 207 ? 43.977 12.769 -45.593 1.00 85.19 207 TRP A CA 1
ATOM 1637 C C . TRP A 1 207 ? 45.182 11.847 -45.355 1.00 85.19 207 TRP A C 1
ATOM 1639 O O . TRP A 1 207 ? 45.170 10.654 -45.665 1.00 85.19 207 TRP A O 1
ATOM 1649 N N . THR A 1 208 ? 46.212 12.383 -44.697 1.00 87.31 208 THR A N 1
ATOM 1650 C CA . THR A 1 208 ? 47.355 11.603 -44.213 1.00 87.31 208 THR A CA 1
ATOM 1651 C C . THR A 1 208 ? 46.915 10.564 -43.181 1.00 87.31 208 THR A C 1
ATOM 1653 O O . THR A 1 208 ? 46.057 10.825 -42.334 1.00 87.31 208 THR A O 1
ATOM 1656 N N . LYS A 1 209 ? 47.553 9.383 -43.211 1.00 83.56 209 LYS A N 1
ATOM 1657 C CA . LYS A 1 209 ? 47.248 8.249 -42.314 1.00 83.56 209 LYS A CA 1
ATOM 1658 C C . LYS A 1 209 ? 47.214 8.649 -40.837 1.00 83.56 209 LYS A C 1
ATOM 1660 O O . LYS A 1 209 ? 46.345 8.200 -40.105 1.00 83.56 209 LYS A O 1
ATOM 1665 N N . GLU A 1 210 ? 48.111 9.542 -40.435 1.00 84.44 210 GLU A N 1
ATOM 1666 C CA . GLU A 1 210 ? 48.225 10.044 -39.065 1.00 84.44 210 GLU A CA 1
ATOM 1667 C C . GLU A 1 210 ? 47.021 10.903 -38.637 1.00 84.44 210 GLU A C 1
ATOM 1669 O O . GLU A 1 210 ? 46.540 10.800 -37.512 1.00 84.44 210 GLU A O 1
ATOM 1674 N N . LYS A 1 211 ? 46.481 11.727 -39.547 1.00 83.38 211 LYS A N 1
ATOM 1675 C CA . LYS A 1 211 ? 45.303 12.571 -39.288 1.00 83.38 211 LYS A CA 1
ATOM 1676 C C . LYS A 1 211 ? 44.027 11.732 -39.205 1.00 83.38 211 LYS A C 1
ATOM 1678 O O . LYS A 1 211 ? 43.181 12.001 -38.360 1.00 83.38 211 LYS A O 1
ATOM 1683 N N . LYS A 1 212 ? 43.922 10.698 -40.047 1.00 83.75 212 LYS A N 1
ATOM 1684 C CA . LYS A 1 212 ? 42.827 9.722 -40.005 1.00 83.75 212 LYS A CA 1
ATOM 1685 C C . LYS A 1 212 ? 42.867 8.888 -38.720 1.00 83.75 212 LYS A C 1
ATOM 1687 O O . LYS A 1 212 ? 41.846 8.800 -38.051 1.00 83.75 212 LYS A O 1
ATOM 1692 N N . ALA A 1 213 ? 44.031 8.348 -38.354 1.00 83.50 213 ALA A N 1
ATOM 1693 C CA . ALA A 1 213 ? 44.200 7.559 -37.132 1.00 83.50 213 ALA A CA 1
ATOM 1694 C C . ALA A 1 213 ? 43.765 8.346 -35.887 1.00 83.50 213 ALA A C 1
ATOM 1696 O O . ALA A 1 213 ? 42.919 7.876 -35.143 1.00 83.50 213 ALA A O 1
ATOM 1697 N N . ARG A 1 214 ? 44.199 9.608 -35.745 1.00 83.81 214 ARG A N 1
ATOM 1698 C CA . ARG A 1 214 ? 43.818 10.452 -34.597 1.00 83.81 214 ARG A CA 1
ATOM 1699 C C . ARG A 1 214 ? 42.311 10.626 -34.389 1.00 83.81 214 ARG A C 1
ATOM 1701 O O . ARG A 1 214 ? 41.879 10.743 -33.253 1.00 83.81 214 ARG A O 1
ATOM 1708 N N . VAL A 1 215 ? 41.518 10.714 -35.458 1.00 82.62 215 VAL A N 1
ATOM 1709 C CA . VAL A 1 215 ? 40.066 10.948 -35.343 1.00 82.62 215 VAL A CA 1
ATOM 1710 C C . VAL A 1 215 ? 39.313 9.653 -35.057 1.00 82.62 215 VAL A C 1
ATOM 1712 O O . VAL A 1 215 ? 38.358 9.665 -34.291 1.00 82.62 215 VAL A O 1
ATOM 1715 N N . PHE A 1 216 ? 39.736 8.547 -35.668 1.00 82.75 216 PHE A N 1
ATOM 1716 C CA . PHE A 1 216 ? 39.086 7.252 -35.484 1.00 82.75 216 PHE A CA 1
ATOM 1717 C C . PHE A 1 216 ? 39.473 6.606 -34.146 1.00 82.75 216 PHE A C 1
ATOM 1719 O O . PHE A 1 216 ? 38.580 6.113 -33.467 1.00 82.75 216 PHE A O 1
ATOM 1726 N N . ASP A 1 217 ? 40.738 6.707 -33.723 1.00 83.44 217 ASP A N 1
ATOM 1727 C CA . ASP A 1 217 ? 41.199 6.195 -32.423 1.00 83.44 217 ASP A CA 1
ATOM 1728 C C . ASP A 1 217 ? 40.522 6.936 -31.258 1.00 83.44 217 ASP A C 1
ATOM 1730 O O . ASP A 1 217 ? 40.076 6.306 -30.309 1.00 83.44 217 ASP A O 1
ATOM 1734 N N . LEU A 1 218 ? 40.332 8.262 -31.361 1.00 80.25 218 LEU A N 1
ATOM 1735 C CA . LEU A 1 218 ? 39.639 9.043 -30.325 1.00 80.25 218 LEU A CA 1
ATOM 1736 C C . LEU A 1 218 ? 38.174 8.605 -30.141 1.00 80.25 218 LEU A C 1
ATOM 1738 O O . LEU A 1 218 ? 37.633 8.662 -29.039 1.00 80.25 218 LEU A O 1
ATOM 1742 N N . VAL A 1 219 ? 37.517 8.186 -31.226 1.00 77.12 219 VAL A N 1
ATOM 1743 C CA . VAL A 1 219 ? 36.130 7.700 -31.196 1.00 77.12 219 VAL A CA 1
ATOM 1744 C C . VAL A 1 219 ? 36.048 6.278 -30.641 1.00 77.12 219 VAL A C 1
ATOM 1746 O O . VAL A 1 219 ? 35.098 5.987 -29.916 1.00 77.12 219 VAL A O 1
ATOM 1749 N N . ASP A 1 220 ? 37.022 5.422 -30.958 1.00 78.00 220 ASP A N 1
ATOM 1750 C CA . ASP A 1 220 ? 37.113 4.063 -30.414 1.00 78.00 220 ASP A CA 1
ATOM 1751 C C . ASP A 1 220 ? 37.384 4.097 -28.902 1.00 78.00 220 ASP A C 1
ATOM 1753 O O . ASP A 1 220 ? 36.643 3.472 -28.147 1.00 78.00 220 ASP A O 1
ATOM 1757 N N . ASP A 1 221 ? 38.331 4.921 -28.440 1.00 77.31 221 ASP A N 1
ATOM 1758 C CA . ASP A 1 221 ? 38.603 5.102 -27.004 1.00 77.31 221 ASP A CA 1
ATOM 1759 C C . ASP A 1 221 ? 37.340 5.565 -26.251 1.00 77.31 221 ASP A C 1
ATOM 1761 O O . ASP A 1 221 ? 36.972 4.994 -25.228 1.00 77.31 221 ASP A O 1
ATOM 1765 N N . THR A 1 222 ? 36.580 6.509 -26.822 1.00 74.19 222 THR A N 1
ATOM 1766 C CA . THR A 1 222 ? 35.333 7.014 -26.208 1.00 74.19 222 THR A CA 1
ATOM 1767 C C . THR A 1 222 ? 34.184 5.984 -26.213 1.00 74.19 222 THR A C 1
ATOM 1769 O O . THR A 1 222 ? 33.216 6.135 -25.470 1.00 74.19 222 THR A O 1
ATOM 1772 N N . LEU A 1 223 ? 34.224 4.961 -27.076 1.00 65.06 223 LEU A N 1
ATOM 1773 C CA . LEU A 1 223 ? 33.175 3.932 -27.196 1.00 65.06 223 LEU A CA 1
ATOM 1774 C C . LEU A 1 223 ? 33.431 2.683 -26.345 1.00 65.06 223 LEU A C 1
ATOM 1776 O O . LEU A 1 223 ? 32.478 1.933 -26.102 1.00 65.06 223 LEU A O 1
ATOM 1780 N N . PHE A 1 224 ? 34.686 2.446 -25.961 1.00 62.03 224 PHE A N 1
ATOM 1781 C CA . PHE A 1 224 ? 35.131 1.249 -25.245 1.00 62.03 224 PHE A CA 1
ATOM 1782 C C . PHE A 1 224 ? 35.681 1.533 -23.835 1.00 62.03 224 PHE A C 1
ATOM 1784 O O . PHE A 1 224 ? 35.938 0.579 -23.102 1.00 62.03 224 PHE A O 1
ATOM 1791 N N . GLU A 1 225 ? 35.805 2.798 -23.417 1.00 58.22 225 GLU A N 1
ATOM 1792 C CA . GLU A 1 225 ? 35.863 3.180 -21.997 1.00 58.22 225 GLU A CA 1
ATOM 1793 C C . GLU A 1 225 ? 34.457 3.135 -21.368 1.00 58.22 225 GLU A C 1
ATOM 1795 O O . GLU A 1 225 ? 33.798 4.157 -21.207 1.00 58.22 225 GLU A O 1
ATOM 1800 N N . ASP A 1 226 ? 33.986 1.931 -21.047 1.00 44.78 226 ASP A N 1
ATOM 1801 C CA . ASP A 1 226 ? 33.004 1.648 -19.983 1.00 44.78 226 ASP A CA 1
ATOM 1802 C C . ASP A 1 226 ? 33.123 0.167 -19.572 1.00 44.78 226 ASP A C 1
ATOM 1804 O O . ASP A 1 226 ? 32.905 -0.719 -20.436 1.00 44.78 226 ASP A O 1
#